Protein AF-A0AAP5Z0X1-F1 (afdb_monomer_lite)

Secondary structure (DSSP, 8-state):
--HHHHHHHHHHHHHHHHHTT---S--TT-------HHHHHHHHHHHHHHHHHHHHHHHHTT--HHHHHH-HHHHHHHHHHHHHHTT--EEEEEEEEEETTEESS---HHHHHHHTT---S----EEEEEETTSEEEESSHHHHHTHHHHHTTS-----EEEEGGG--SSEEEEE---HHHHHHHTTTTS-TTTT--------S-------PPPPTTSBPTT-SSSBGGGTTT---

Radius of gyration: 19.18 Å; chains: 1; bounding box: 44×50×54 Å

pLDDT: mean 80.54, std 17.72, range [28.34, 98.25]

Foldseek 3Di:
DAPVVQVVLVVVLVVVLVVVVFDLADDPPQAADADDPVVVVVVQVVLQVQLLVVLVVCVVVVNALVLVLVLQQQSQVSSCVVCVVVVWDKGKWKFWKAAQNRTQADDDPVNLVVLLVDLDQDDSIGIWIATSHQKTWGSRVQCVVVVVCSNVVVDSTGIDIDRLNPDDPRMHIRTNSNGPRSCVSSVSNPGPVNVDDDDPPDPDDPDDDPVDDQPQQDQPPVPPRDGCCVPVVDPD

Sequence (236 aa):
MNTEEYWRLWDESLLRTLGLNLNPSFGAEFEFKDVPLEKIRGTISLIEDIFTKIIKKRDQDGVSREITRLDCTRLSYELQGELKKNGIKSILVTGDYVFHGEPMYNVSEKYIFSQLGASSPGMGLHTWLVLDNYLLVDPSIIIFNEKEKFLAKEIDGKPYITDIEKINSDLFYIPFVLGEEYLIKINALHSISDVLLPDVDVKGDLHANALSEPSRNTLCPCDSGDKYKYCCGKLT

Structure (mmCIF, N/CA/C/O backbone):
data_AF-A0AAP5Z0X1-F1
#
_entry.id   AF-A0AAP5Z0X1-F1
#
loop_
_atom_site.group_PDB
_atom_site.id
_atom_site.type_symbol
_atom_site.label_atom_id
_atom_site.label_alt_id
_atom_site.label_comp_id
_atom_site.label_asym_id
_atom_site.label_entity_id
_atom_site.label_seq_id
_atom_site.pdbx_PDB_ins_code
_atom_site.Cartn_x
_atom_site.Cartn_y
_atom_site.Cartn_z
_atom_site.occupancy
_atom_site.B_iso_or_equiv
_atom_site.auth_seq_id
_atom_site.auth_comp_id
_atom_site.auth_asym_id
_atom_site.auth_atom_id
_atom_site.pdbx_PDB_model_num
ATOM 1 N N . MET A 1 1 ? -2.283 9.711 -16.279 1.00 63.06 1 MET A N 1
ATOM 2 C CA . MET A 1 1 ? -1.479 8.630 -16.878 1.00 63.06 1 MET A CA 1
ATOM 3 C C . MET A 1 1 ? -2.424 7.552 -17.412 1.00 63.06 1 MET A C 1
ATOM 5 O O . MET A 1 1 ? -3.489 7.420 -16.823 1.00 63.06 1 MET A O 1
ATOM 9 N N . ASN A 1 2 ? -2.128 6.850 -18.514 1.00 73.31 2 ASN A N 1
ATOM 10 C CA . ASN A 1 2 ? -3.002 5.769 -19.007 1.00 73.31 2 ASN A CA 1
ATOM 11 C C . ASN A 1 2 ? -2.592 4.404 -18.408 1.00 73.31 2 ASN A C 1
ATOM 13 O O . ASN A 1 2 ? -1.474 4.251 -17.923 1.00 73.31 2 ASN A O 1
ATOM 17 N N . THR A 1 3 ? -3.494 3.420 -18.424 1.00 81.44 3 THR A N 1
ATOM 18 C CA . THR A 1 3 ? -3.260 2.062 -17.892 1.00 81.44 3 THR A CA 1
ATOM 19 C C . THR A 1 3 ? -1.989 1.410 -18.447 1.00 81.44 3 THR A C 1
ATOM 21 O O . THR A 1 3 ? -1.242 0.772 -17.710 1.00 81.44 3 THR A O 1
ATOM 24 N N . GLU A 1 4 ? -1.705 1.612 -19.736 1.00 86.38 4 GLU A N 1
ATOM 25 C CA . GLU A 1 4 ? -0.519 1.067 -20.408 1.00 86.38 4 GLU A CA 1
ATOM 26 C C . GLU A 1 4 ? 0.785 1.564 -19.777 1.00 86.38 4 GLU A C 1
ATOM 28 O O . GLU A 1 4 ? 1.729 0.797 -19.600 1.00 86.38 4 GLU A O 1
ATOM 33 N N . GLU A 1 5 ? 0.844 2.840 -19.401 1.00 87.56 5 GLU A N 1
ATOM 34 C CA . GLU A 1 5 ? 2.034 3.415 -18.787 1.00 87.56 5 GLU A CA 1
ATOM 35 C C . GLU A 1 5 ? 2.274 2.862 -17.372 1.00 87.56 5 GLU A C 1
ATOM 37 O O . GLU A 1 5 ? 3.43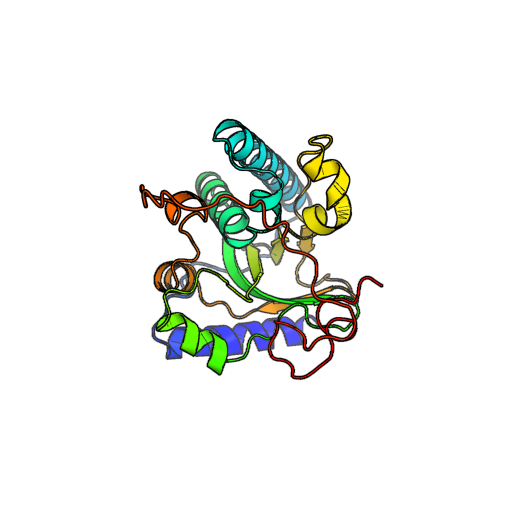0 2.687 -16.990 1.00 87.56 5 GLU A O 1
ATOM 42 N N . TYR A 1 6 ? 1.221 2.497 -16.626 1.00 88.06 6 TYR A N 1
ATOM 43 C CA . TYR A 1 6 ? 1.361 1.903 -15.288 1.00 88.06 6 TYR A CA 1
ATOM 44 C C . TYR A 1 6 ? 2.011 0.534 -15.397 1.00 88.06 6 TYR A C 1
ATOM 46 O O . TYR A 1 6 ? 2.997 0.256 -14.718 1.00 88.06 6 TYR A O 1
ATOM 54 N N . TRP A 1 7 ? 1.491 -0.294 -16.301 1.00 89.81 7 TRP A N 1
ATOM 55 C CA . TRP A 1 7 ? 2.022 -1.630 -16.532 1.00 89.81 7 TRP A CA 1
ATOM 56 C C . TRP A 1 7 ? 3.421 -1.601 -17.147 1.00 89.81 7 TRP A C 1
ATOM 58 O O . TRP A 1 7 ? 4.269 -2.396 -16.756 1.00 89.81 7 TRP A O 1
ATOM 68 N N . ARG A 1 8 ? 3.730 -0.618 -18.004 1.00 92.75 8 ARG A N 1
ATOM 69 C CA . ARG A 1 8 ? 5.109 -0.392 -18.465 1.00 92.75 8 ARG A CA 1
ATOM 70 C C . ARG A 1 8 ? 6.055 -0.101 -17.294 1.00 92.75 8 ARG A C 1
ATOM 72 O O . ARG A 1 8 ? 7.127 -0.695 -17.219 1.00 92.75 8 ARG A O 1
ATOM 79 N N . LEU A 1 9 ? 5.672 0.803 -16.386 1.00 91.56 9 LEU A N 1
ATOM 80 C CA . LEU A 1 9 ? 6.470 1.124 -15.195 1.00 91.56 9 LEU A CA 1
ATOM 81 C C . LEU A 1 9 ? 6.605 -0.084 -14.261 1.00 91.56 9 LEU A C 1
ATOM 83 O O . LEU A 1 9 ? 7.687 -0.319 -13.727 1.00 91.56 9 LEU A O 1
ATOM 87 N N . TRP A 1 10 ? 5.534 -0.863 -14.101 1.00 92.38 10 TRP A N 1
ATOM 88 C CA . TRP A 1 10 ? 5.533 -2.111 -13.342 1.00 92.38 10 TRP A CA 1
ATOM 89 C C . TRP A 1 10 ? 6.555 -3.111 -13.891 1.00 92.38 10 TRP A C 1
ATOM 91 O O . TRP A 1 10 ? 7.379 -3.618 -13.133 1.00 92.38 10 TRP A O 1
ATOM 101 N N . ASP A 1 11 ? 6.551 -3.361 -15.201 1.00 92.19 11 ASP A N 1
ATOM 102 C CA . ASP A 1 11 ? 7.466 -4.312 -15.840 1.00 9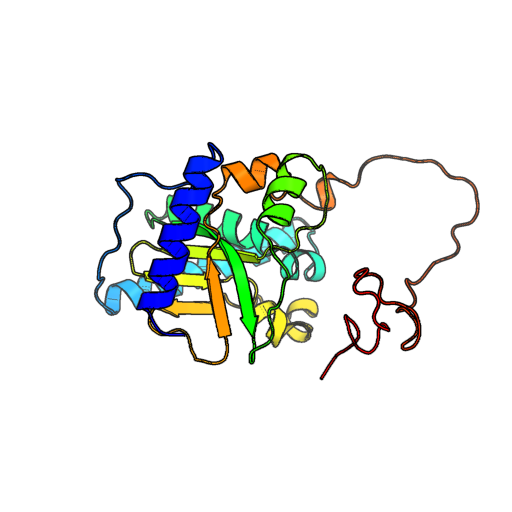2.19 11 ASP A CA 1
ATOM 103 C C . ASP A 1 11 ? 8.928 -3.856 -15.737 1.00 92.19 11 ASP A C 1
ATOM 105 O O . ASP A 1 11 ? 9.812 -4.642 -15.382 1.00 92.19 11 ASP A O 1
ATOM 109 N N . GLU A 1 12 ? 9.196 -2.570 -15.984 1.00 92.81 12 GLU A N 1
ATOM 110 C CA . GLU A 1 12 ? 10.530 -1.977 -15.816 1.00 92.81 12 GLU A CA 1
ATOM 111 C C . GLU A 1 12 ? 11.031 -2.102 -14.375 1.00 92.81 12 GLU A C 1
ATOM 113 O O . GLU A 1 12 ? 12.203 -2.402 -14.121 1.00 92.81 12 GLU A O 1
ATOM 118 N N . SER A 1 13 ? 10.136 -1.876 -13.420 1.00 91.56 13 SER A N 1
ATOM 119 C CA . SER A 1 13 ? 10.408 -2.025 -12.002 1.00 91.56 13 SER A CA 1
ATOM 120 C C . SER A 1 13 ? 10.681 -3.481 -11.617 1.00 91.56 13 SER A C 1
ATOM 122 O O . SER A 1 13 ? 11.664 -3.740 -10.925 1.00 91.56 13 SER A O 1
ATOM 124 N N . LEU A 1 14 ? 9.881 -4.435 -12.092 1.00 91.38 14 LEU A N 1
ATOM 125 C CA . LEU A 1 14 ? 10.065 -5.852 -11.797 1.00 91.38 14 LEU A CA 1
ATOM 126 C C . LEU A 1 14 ? 11.414 -6.357 -12.323 1.00 91.38 14 LEU A C 1
ATOM 128 O O . LEU A 1 14 ? 12.163 -7.004 -11.589 1.00 91.38 14 LEU A O 1
ATOM 132 N N . LEU A 1 15 ? 11.766 -6.015 -13.566 1.00 90.94 15 LEU A N 1
ATOM 133 C CA . LEU A 1 15 ? 13.067 -6.359 -14.148 1.00 90.94 15 LEU A CA 1
ATOM 134 C C . LEU A 1 15 ? 14.229 -5.807 -13.316 1.00 90.94 15 LEU A C 1
ATOM 136 O O . LEU A 1 15 ? 15.233 -6.494 -13.117 1.00 90.94 15 LEU A O 1
ATOM 140 N N . ARG A 1 16 ? 14.084 -4.588 -12.791 1.00 88.81 16 ARG A N 1
ATOM 141 C CA . ARG A 1 16 ? 15.068 -3.970 -11.898 1.00 88.81 16 ARG A CA 1
ATOM 142 C C . ARG A 1 16 ? 15.181 -4.717 -10.572 1.00 88.81 16 ARG A C 1
ATOM 144 O O . ARG A 1 16 ? 16.298 -5.030 -10.169 1.00 88.81 16 ARG A O 1
ATOM 151 N N . THR A 1 17 ? 14.064 -5.026 -9.913 1.00 90.00 17 THR A N 1
ATOM 152 C CA . THR A 1 17 ? 14.043 -5.791 -8.653 1.00 90.00 17 THR A CA 1
ATOM 153 C C . THR A 1 17 ? 14.762 -7.128 -8.820 1.00 90.00 17 THR A C 1
ATOM 155 O O . THR A 1 17 ? 15.643 -7.464 -8.025 1.00 90.00 17 THR A O 1
ATOM 158 N N . LEU A 1 18 ? 14.482 -7.841 -9.915 1.00 89.62 18 LEU A N 1
ATOM 159 C CA . LEU A 1 18 ? 15.170 -9.087 -10.254 1.00 89.62 18 LEU A CA 1
ATOM 160 C C . LEU A 1 18 ? 16.668 -8.866 -10.529 1.00 89.62 18 LEU A C 1
ATOM 162 O O . LEU A 1 18 ? 17.498 -9.633 -10.044 1.00 89.62 18 LEU A O 1
ATOM 166 N N . GLY A 1 19 ? 17.036 -7.797 -11.242 1.00 88.31 19 GLY A N 1
ATOM 167 C CA . GLY A 1 19 ? 18.433 -7.419 -11.492 1.00 88.31 19 GLY A CA 1
ATOM 168 C C . GLY A 1 19 ? 19.226 -7.065 -10.225 1.00 88.31 19 GLY A C 1
ATOM 169 O O . GLY A 1 19 ? 20.441 -7.257 -10.186 1.00 88.31 19 GLY A O 1
ATOM 170 N N . LEU A 1 20 ? 18.547 -6.607 -9.169 1.00 84.88 20 LEU A N 1
ATOM 171 C CA . LEU A 1 20 ? 19.119 -6.363 -7.839 1.00 84.88 20 LEU A CA 1
ATOM 172 C C . LEU A 1 20 ? 19.219 -7.635 -6.974 1.00 84.88 20 LEU A C 1
ATOM 174 O O . LEU A 1 20 ? 19.657 -7.553 -5.825 1.00 84.88 20 LEU A O 1
ATOM 178 N N . ASN A 1 21 ? 18.844 -8.805 -7.506 1.00 88.19 21 ASN A N 1
ATOM 179 C CA . ASN A 1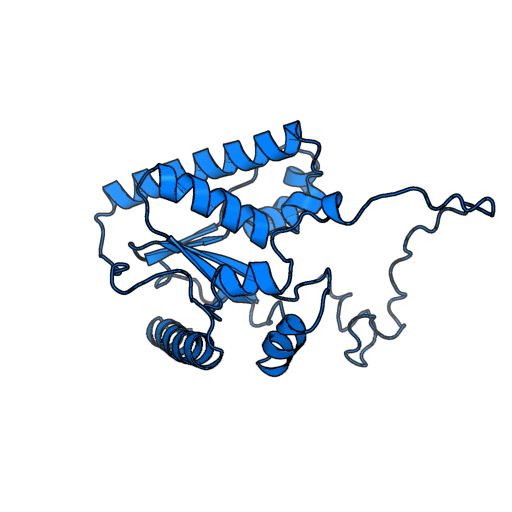 21 ? 18.710 -10.066 -6.766 1.00 88.19 21 ASN A CA 1
ATOM 180 C C . ASN A 1 21 ? 17.773 -9.945 -5.551 1.00 88.19 21 ASN A C 1
ATOM 182 O O . ASN A 1 21 ? 18.054 -10.499 -4.487 1.00 88.19 21 ASN A O 1
ATOM 186 N N . LEU A 1 22 ? 16.687 -9.185 -5.698 1.00 86.38 22 LEU A N 1
ATOM 187 C CA . LEU A 1 22 ? 15.630 -9.065 -4.699 1.00 86.38 22 LEU A CA 1
ATOM 188 C C . LEU A 1 22 ? 14.420 -9.902 -5.118 1.00 86.38 22 LEU A C 1
ATOM 190 O O . LEU A 1 22 ? 14.095 -10.005 -6.303 1.00 86.38 22 LEU A O 1
ATOM 194 N N . ASN A 1 23 ? 13.731 -10.477 -4.139 1.00 88.81 23 ASN A N 1
ATOM 195 C CA . ASN A 1 23 ? 12.444 -11.120 -4.341 1.00 88.81 23 ASN A CA 1
ATOM 196 C C . ASN A 1 23 ? 11.319 -10.062 -4.356 1.00 88.81 23 ASN A C 1
ATOM 198 O O . ASN A 1 23 ? 11.112 -9.401 -3.337 1.00 88.81 23 ASN A O 1
ATOM 202 N N . PRO A 1 24 ? 10.541 -9.933 -5.452 1.00 86.38 24 PRO A N 1
ATOM 203 C CA . PRO A 1 24 ? 9.420 -8.991 -5.540 1.00 86.38 24 PRO A CA 1
ATOM 204 C C . PRO A 1 24 ? 8.208 -9.394 -4.676 1.00 86.38 24 PRO A C 1
ATOM 206 O O . PRO A 1 24 ? 7.198 -8.695 -4.660 1.00 86.38 24 PRO A O 1
ATOM 209 N N . SER A 1 25 ? 8.300 -10.507 -3.940 1.00 79.88 25 SER A N 1
ATOM 210 C CA . SER A 1 25 ? 7.280 -11.044 -3.029 1.00 79.88 25 SER A CA 1
ATOM 211 C C . SER A 1 25 ? 6.014 -11.575 -3.698 1.00 79.88 25 SER A C 1
ATOM 213 O O . SER A 1 25 ? 4.960 -11.664 -3.068 1.00 79.88 25 SER A O 1
ATOM 215 N N . PHE A 1 26 ? 6.133 -12.008 -4.951 1.00 83.19 26 PHE A N 1
ATOM 216 C CA . PHE A 1 26 ? 5.159 -12.845 -5.647 1.00 83.19 26 PHE A CA 1
ATOM 217 C C . PHE A 1 26 ? 5.874 -13.710 -6.688 1.00 83.19 26 PHE A C 1
ATOM 219 O O . PHE A 1 26 ? 6.889 -13.297 -7.251 1.00 83.19 26 PHE A O 1
ATOM 226 N N . GLY A 1 27 ? 5.377 -14.927 -6.912 1.00 76.12 27 GLY A N 1
ATOM 227 C CA . GLY A 1 27 ? 5.896 -15.826 -7.937 1.00 76.12 27 GLY A CA 1
ATOM 228 C C . GLY A 1 27 ? 4.965 -15.945 -9.141 1.00 76.12 27 GLY A C 1
ATOM 229 O O . GLY A 1 27 ? 3.965 -15.236 -9.267 1.00 76.12 27 GLY A O 1
ATOM 230 N N . ALA A 1 28 ? 5.290 -16.883 -10.032 1.00 74.56 28 ALA A N 1
ATOM 231 C CA . ALA A 1 28 ? 4.514 -17.164 -11.243 1.00 74.56 28 ALA A CA 1
ATOM 232 C C . ALA A 1 28 ? 3.065 -17.615 -10.957 1.00 74.56 28 ALA A C 1
ATOM 234 O O . ALA A 1 28 ? 2.233 -17.638 -11.855 1.00 74.56 28 ALA A O 1
ATOM 235 N N . GLU A 1 29 ? 2.750 -17.986 -9.715 1.00 78.56 29 GLU A N 1
ATOM 236 C CA . GLU A 1 29 ? 1.404 -18.326 -9.252 1.00 78.56 29 GLU A CA 1
ATOM 237 C C . GLU A 1 29 ? 0.497 -17.114 -8.986 1.00 78.56 29 GLU A C 1
ATOM 239 O O . GLU A 1 29 ? -0.693 -17.292 -8.675 1.00 78.56 29 GLU A O 1
ATOM 244 N N . PHE A 1 30 ? 1.049 -15.899 -9.015 1.00 85.81 30 PHE A N 1
ATOM 245 C CA . PHE A 1 30 ? 0.279 -14.668 -8.944 1.00 85.81 30 PHE A CA 1
ATOM 246 C C . PHE A 1 30 ? -0.122 -14.248 -10.355 1.00 85.81 30 PHE A C 1
ATOM 248 O O . PHE A 1 30 ? 0.711 -13.892 -11.182 1.00 85.81 30 PHE A O 1
ATOM 255 N N . GLU A 1 31 ? -1.420 -14.287 -10.620 1.00 85.94 31 GLU A N 1
ATOM 256 C CA . GLU A 1 31 ? -1.998 -13.940 -11.911 1.00 85.94 31 GLU A CA 1
ATOM 257 C C . GLU A 1 31 ? -3.103 -12.930 -11.669 1.00 85.94 31 GLU A C 1
ATOM 259 O O . GLU A 1 31 ? -3.967 -13.171 -10.820 1.00 85.94 31 GLU A O 1
ATOM 264 N N . PHE A 1 32 ? -3.098 -11.850 -12.442 1.00 88.19 32 PHE A N 1
ATOM 265 C CA . PHE A 1 32 ? -4.209 -10.918 -12.448 1.00 88.19 32 PHE A CA 1
ATOM 266 C C . PHE A 1 32 ? -5.441 -11.535 -13.116 1.00 88.19 32 PHE A C 1
ATOM 268 O O . PHE A 1 32 ? -5.335 -12.242 -14.122 1.00 88.19 32 PHE A O 1
ATOM 275 N N . LYS A 1 33 ? -6.614 -11.318 -12.520 1.00 87.81 33 LYS A N 1
ATOM 276 C CA . LYS A 1 33 ? -7.877 -11.954 -12.899 1.00 87.81 33 LYS A CA 1
ATOM 277 C C . LYS A 1 33 ? -9.004 -10.949 -12.841 1.00 87.81 33 LYS A C 1
ATOM 279 O O . LYS A 1 33 ? -9.234 -10.313 -11.816 1.00 87.81 33 LYS A O 1
ATOM 284 N N . ASP A 1 34 ? -9.790 -10.910 -13.904 1.00 85.19 34 ASP A N 1
ATOM 285 C CA . ASP A 1 34 ? -11.064 -10.211 -13.875 1.00 85.19 34 ASP A CA 1
ATOM 286 C C . ASP A 1 34 ? -12.038 -10.943 -12.953 1.00 85.19 34 ASP A C 1
ATOM 288 O O . ASP A 1 34 ? -12.359 -12.124 -13.131 1.00 85.19 34 ASP A O 1
ATOM 292 N N . VAL A 1 35 ? -12.522 -10.227 -11.942 1.00 84.31 35 VAL A N 1
ATOM 293 C CA . VAL A 1 35 ? -13.444 -10.758 -10.941 1.00 84.31 35 VAL A CA 1
ATOM 294 C C . VAL A 1 35 ? -14.797 -10.047 -11.063 1.00 84.31 35 VAL A C 1
ATOM 296 O O . VAL A 1 35 ? -14.839 -8.827 -11.213 1.00 84.31 35 VAL A O 1
ATOM 299 N N . PRO A 1 36 ? -15.935 -10.764 -10.962 1.00 82.75 36 PRO A N 1
ATOM 300 C CA . PRO A 1 36 ? -17.252 -10.134 -10.968 1.00 82.75 36 PRO A CA 1
ATOM 301 C C . PRO A 1 36 ? -17.408 -9.064 -9.880 1.00 82.75 36 PRO A C 1
ATOM 303 O O . PRO A 1 36 ? -16.982 -9.256 -8.738 1.00 82.75 36 PRO A O 1
ATOM 306 N N . LEU A 1 37 ? -18.116 -7.978 -10.207 1.00 81.12 37 LEU A N 1
ATOM 307 C CA . LEU A 1 37 ? -18.310 -6.822 -9.322 1.00 81.12 37 LEU A CA 1
ATOM 308 C C . LEU A 1 37 ? -18.867 -7.191 -7.936 1.00 81.12 37 LEU A C 1
ATOM 310 O O . LEU A 1 37 ? -18.504 -6.580 -6.936 1.00 81.12 37 LEU A O 1
ATOM 314 N N . GLU A 1 38 ? -19.738 -8.197 -7.857 1.00 83.50 38 GLU A N 1
ATOM 315 C CA . GLU A 1 38 ? -20.308 -8.668 -6.588 1.00 83.50 38 GLU A CA 1
ATOM 316 C C . GLU A 1 38 ? -19.238 -9.222 -5.640 1.00 83.50 38 GLU A C 1
ATOM 318 O O . GLU A 1 38 ? -19.239 -8.903 -4.451 1.00 83.50 38 GLU A O 1
ATOM 323 N N . LYS A 1 39 ? -18.280 -9.993 -6.171 1.00 83.19 39 LYS A N 1
ATOM 324 C CA . LYS A 1 39 ? -17.143 -10.501 -5.395 1.00 83.19 39 LYS A CA 1
ATOM 325 C C . LYS A 1 39 ? -16.194 -9.370 -5.008 1.00 83.19 39 LYS A C 1
ATOM 327 O O . LYS A 1 39 ? -15.749 -9.334 -3.868 1.00 83.19 39 LYS A O 1
ATOM 332 N N . ILE A 1 40 ? -15.954 -8.417 -5.915 1.00 89.38 40 ILE A N 1
ATOM 333 C CA . ILE A 1 40 ? -15.154 -7.214 -5.634 1.00 89.38 40 ILE A CA 1
ATOM 334 C C . ILE A 1 40 ? -15.740 -6.433 -4.450 1.00 89.38 40 ILE A C 1
ATOM 336 O O . ILE A 1 40 ? -15.000 -6.066 -3.543 1.00 89.38 40 ILE A O 1
ATOM 340 N N . ARG A 1 41 ? -17.064 -6.230 -4.402 1.00 91.81 41 ARG A N 1
ATOM 341 C CA . ARG A 1 41 ? -17.726 -5.543 -3.277 1.00 91.81 41 ARG A CA 1
ATOM 342 C C . ARG A 1 41 ? -17.508 -6.263 -1.947 1.00 91.81 41 ARG A C 1
ATOM 344 O O . ARG A 1 41 ? -17.183 -5.609 -0.963 1.00 91.81 41 ARG A O 1
ATOM 351 N N . GLY A 1 42 ? -17.646 -7.590 -1.930 1.00 93.25 42 GLY A N 1
ATOM 352 C CA . GLY A 1 42 ? -17.359 -8.394 -0.739 1.00 93.25 42 GLY A CA 1
ATOM 353 C C . GLY A 1 42 ? -15.905 -8.257 -0.275 1.00 93.25 42 GLY A C 1
ATOM 354 O O . GLY A 1 42 ? -15.654 -8.086 0.916 1.00 93.25 42 GLY A O 1
ATOM 355 N N . THR A 1 43 ? -14.956 -8.259 -1.215 1.00 94.56 43 THR A N 1
ATOM 356 C CA . THR A 1 43 ? -13.532 -8.027 -0.935 1.00 94.56 43 THR A CA 1
ATOM 357 C C . THR A 1 43 ? -13.280 -6.636 -0.351 1.00 94.56 43 THR A C 1
ATOM 359 O O . THR A 1 43 ? -12.564 -6.527 0.639 1.00 94.56 43 THR A O 1
ATOM 362 N N . ILE A 1 44 ? -13.892 -5.584 -0.909 1.00 95.69 44 ILE A N 1
ATOM 363 C CA . ILE A 1 44 ? -13.763 -4.203 -0.411 1.00 95.69 44 ILE A CA 1
ATOM 364 C C . ILE A 1 44 ? -14.230 -4.101 1.045 1.00 95.69 44 ILE A C 1
ATOM 366 O O . ILE A 1 44 ? -13.471 -3.629 1.888 1.00 95.69 44 ILE A O 1
ATOM 370 N N . SER A 1 45 ? -15.428 -4.601 1.366 1.00 95.81 45 SER A N 1
ATOM 371 C CA . SER A 1 45 ? -15.941 -4.556 2.743 1.00 95.81 45 SER A CA 1
ATOM 372 C C . SER A 1 45 ? -15.051 -5.328 3.721 1.00 95.81 45 SER A C 1
ATOM 374 O O . SER A 1 45 ? -14.797 -4.863 4.828 1.00 95.81 45 SER A O 1
ATOM 376 N N . LEU A 1 46 ? -14.512 -6.479 3.303 1.00 96.44 46 LEU A N 1
ATOM 377 C CA . LEU A 1 46 ? -13.572 -7.238 4.125 1.00 96.44 46 LEU A CA 1
ATOM 378 C C . LEU A 1 46 ? -12.265 -6.467 4.376 1.00 96.44 46 LEU A C 1
ATOM 380 O O . LEU A 1 46 ? -11.756 -6.486 5.496 1.00 96.44 46 LEU A O 1
ATOM 384 N N . ILE A 1 47 ? -11.724 -5.784 3.361 1.00 97.75 47 ILE A N 1
ATOM 385 C CA . ILE A 1 47 ? -10.531 -4.937 3.502 1.00 97.75 47 ILE A CA 1
ATOM 386 C C . ILE A 1 47 ? -10.783 -3.825 4.533 1.00 97.75 47 ILE A C 1
ATOM 388 O O . ILE A 1 47 ? -9.952 -3.620 5.416 1.00 97.75 47 ILE A O 1
ATOM 392 N N . GLU A 1 48 ? -11.923 -3.134 4.457 1.00 96.94 48 GLU A N 1
ATOM 393 C CA . GLU A 1 48 ? -12.292 -2.057 5.390 1.00 96.94 48 GLU A CA 1
ATOM 394 C C . GLU A 1 48 ? -12.439 -2.562 6.839 1.00 96.94 48 GLU A C 1
ATOM 396 O O . GLU A 1 48 ? -11.942 -1.931 7.783 1.00 96.94 48 GLU A O 1
ATOM 401 N N . ASP A 1 49 ? -13.053 -3.735 7.022 1.00 97.69 49 ASP A N 1
ATOM 402 C CA . ASP A 1 49 ? -13.190 -4.392 8.325 1.00 97.69 49 ASP A CA 1
ATOM 403 C C . ASP A 1 49 ? -11.831 -4.789 8.918 1.00 97.69 49 ASP A C 1
ATOM 405 O O . ASP A 1 49 ? -11.575 -4.579 10.110 1.00 97.69 49 ASP A O 1
ATOM 409 N N . ILE A 1 50 ? -10.953 -5.382 8.103 1.00 98.25 50 ILE A N 1
ATOM 410 C CA . ILE A 1 50 ? -9.593 -5.751 8.512 1.00 98.25 50 ILE A CA 1
ATOM 411 C C . ILE A 1 50 ? -8.808 -4.498 8.896 1.00 98.25 50 ILE A C 1
ATOM 413 O O . ILE A 1 50 ? -8.197 -4.466 9.965 1.00 98.25 50 ILE A O 1
ATOM 417 N N . PHE A 1 51 ? -8.857 -3.459 8.065 1.00 97.62 51 PHE A N 1
ATOM 418 C CA . PHE A 1 51 ? -8.172 -2.200 8.324 1.00 97.62 51 PHE A CA 1
ATOM 419 C C . PHE A 1 51 ? -8.609 -1.597 9.666 1.00 97.62 51 PHE A C 1
ATOM 421 O O . PHE A 1 51 ? -7.774 -1.291 10.515 1.00 97.62 51 PHE A O 1
ATOM 428 N N . THR A 1 52 ? -9.915 -1.533 9.930 1.00 96.94 52 THR A N 1
ATOM 429 C CA . THR A 1 52 ? -10.443 -1.024 11.205 1.00 96.94 52 THR A CA 1
ATOM 430 C C . THR A 1 52 ? -9.954 -1.852 12.401 1.00 96.94 52 THR A C 1
ATOM 432 O O . THR A 1 52 ? -9.618 -1.300 13.453 1.00 96.94 52 THR A O 1
ATOM 435 N N . LYS A 1 53 ? -9.875 -3.184 12.266 1.00 97.62 53 LYS A N 1
ATOM 436 C CA . LYS A 1 53 ? -9.316 -4.061 13.312 1.00 97.62 53 LYS A CA 1
ATOM 437 C C . LYS A 1 53 ? -7.835 -3.779 13.562 1.00 97.62 53 LYS A C 1
ATOM 439 O O . LYS A 1 53 ? -7.435 -3.746 14.724 1.00 97.62 53 LYS A O 1
ATOM 444 N N . ILE A 1 54 ? -7.048 -3.547 12.511 1.00 97.12 54 ILE A N 1
ATOM 445 C CA . ILE A 1 54 ? -5.629 -3.176 12.618 1.00 97.12 54 ILE A CA 1
ATOM 446 C C . ILE A 1 54 ? -5.485 -1.869 13.400 1.00 97.12 54 ILE A C 1
ATOM 448 O O . ILE A 1 54 ? -4.756 -1.822 14.388 1.00 97.12 54 ILE A O 1
ATOM 452 N N . ILE A 1 55 ? -6.239 -0.835 13.027 1.00 96.56 55 ILE A N 1
ATOM 453 C CA . ILE A 1 55 ? -6.201 0.469 13.696 1.00 96.56 55 ILE A CA 1
ATOM 454 C C . ILE A 1 55 ? -6.558 0.352 15.185 1.00 96.56 55 ILE A C 1
ATOM 456 O O . ILE A 1 55 ? -5.823 0.846 16.042 1.00 96.56 55 ILE A O 1
ATOM 460 N N . LYS A 1 56 ? -7.633 -0.372 15.518 1.00 96.50 56 LYS A N 1
ATOM 461 C CA . LYS A 1 56 ? -8.033 -0.617 16.914 1.00 96.50 56 LYS A CA 1
ATOM 462 C C . LYS A 1 56 ? -6.986 -1.398 17.696 1.00 96.50 56 LYS A C 1
ATOM 464 O O . LYS A 1 56 ? -6.760 -1.103 18.866 1.00 96.50 56 LYS A O 1
ATOM 469 N N . LYS A 1 57 ? -6.350 -2.384 17.064 1.00 96.06 57 LYS A N 1
ATOM 470 C CA . LYS A 1 57 ? -5.274 -3.154 17.684 1.00 96.06 57 LYS A CA 1
ATOM 471 C C . LYS A 1 57 ? -4.067 -2.267 17.993 1.00 96.06 57 LYS A C 1
ATOM 473 O O . LYS A 1 57 ? -3.578 -2.301 19.114 1.00 96.06 57 LYS A O 1
ATOM 478 N N . ARG A 1 58 ? -3.632 -1.431 17.049 1.00 94.69 58 ARG A N 1
ATOM 479 C CA . ARG A 1 58 ? -2.523 -0.484 17.263 1.00 94.69 58 ARG A CA 1
ATOM 480 C C . ARG A 1 58 ? -2.816 0.495 18.400 1.00 94.69 58 ARG A C 1
ATOM 482 O O . ARG A 1 58 ? -1.948 0.736 19.233 1.00 94.69 58 ARG A O 1
ATOM 489 N N . ASP A 1 59 ? -4.052 0.987 18.481 1.00 94.69 59 ASP A N 1
ATOM 490 C CA . ASP A 1 59 ? -4.522 1.814 19.597 1.00 94.69 59 ASP A CA 1
ATOM 491 C C . ASP A 1 59 ? -4.430 1.089 20.951 1.00 94.69 59 ASP A C 1
ATOM 493 O O . ASP A 1 59 ? -4.012 1.689 21.941 1.00 94.69 59 ASP A O 1
ATOM 497 N N . GLN A 1 60 ? -4.825 -0.188 21.002 1.00 96.38 60 GLN A N 1
ATOM 498 C CA . GLN A 1 60 ? -4.736 -1.029 22.205 1.00 96.38 60 GLN A CA 1
ATOM 499 C C . GLN A 1 60 ? -3.285 -1.321 22.599 1.00 96.38 60 GLN A C 1
ATOM 501 O O . GLN A 1 60 ? -2.969 -1.343 23.786 1.00 96.38 60 GLN A O 1
ATOM 506 N N . ASP A 1 61 ? -2.413 -1.495 21.607 1.00 94.25 61 ASP A N 1
ATOM 507 C CA . ASP A 1 61 ? -0.979 -1.723 21.784 1.00 94.25 61 ASP A CA 1
ATOM 508 C C . ASP A 1 61 ? -0.221 -0.417 22.135 1.00 94.25 61 ASP A C 1
ATOM 510 O O . ASP A 1 61 ? 0.991 -0.433 22.339 1.00 94.25 61 ASP A O 1
ATOM 514 N N . GLY A 1 62 ? -0.920 0.723 22.238 1.00 93.62 62 GLY A N 1
ATOM 515 C CA . GLY A 1 62 ? -0.359 2.008 22.669 1.00 93.62 62 GLY A CA 1
ATOM 516 C C . GLY A 1 62 ? 0.344 2.809 21.568 1.00 93.62 62 GLY A C 1
ATOM 517 O O . GLY A 1 62 ? 0.981 3.822 21.859 1.00 93.62 62 GLY A O 1
ATOM 518 N N . VAL A 1 63 ? 0.222 2.399 20.304 1.00 91.19 63 VAL A N 1
ATOM 519 C CA . VAL A 1 63 ? 0.788 3.132 19.166 1.00 91.19 63 VAL A CA 1
ATOM 520 C C . VAL A 1 63 ? -0.036 4.395 18.922 1.00 91.19 63 VAL A C 1
ATOM 522 O O . VAL A 1 63 ? -1.261 4.348 18.813 1.00 91.19 63 VAL A O 1
ATOM 525 N N . SER A 1 64 ? 0.621 5.551 18.818 1.00 93.00 64 SER A N 1
ATOM 526 C CA . SER A 1 64 ? -0.096 6.805 18.585 1.00 93.00 64 SER A CA 1
ATOM 527 C C . SER A 1 64 ? -0.713 6.852 17.180 1.00 93.00 64 SER A C 1
ATOM 529 O O . SER A 1 64 ? -0.198 6.268 16.218 1.00 93.00 64 SER A O 1
ATOM 531 N N . ARG A 1 65 ? -1.815 7.598 17.039 1.00 92.31 65 ARG A N 1
ATOM 532 C CA . ARG A 1 65 ? -2.441 7.854 15.732 1.00 92.31 65 ARG A CA 1
ATOM 533 C C . ARG A 1 65 ? -1.503 8.617 14.796 1.00 92.31 65 ARG A C 1
ATOM 535 O O . ARG A 1 65 ? -1.489 8.337 13.606 1.00 92.31 65 ARG A O 1
ATOM 542 N N . GLU A 1 66 ? -0.656 9.497 15.323 1.00 90.19 66 GLU A N 1
ATOM 543 C CA . GLU A 1 66 ? 0.329 10.204 14.499 1.00 90.19 66 GLU A CA 1
ATOM 544 C C . GLU A 1 66 ? 1.371 9.248 13.904 1.00 90.19 66 GLU A C 1
ATOM 546 O O . GLU A 1 66 ? 1.616 9.295 12.702 1.00 90.19 66 GLU A O 1
ATOM 551 N N . ILE A 1 67 ? 1.906 8.317 14.704 1.00 88.69 67 ILE A N 1
ATOM 552 C CA . ILE A 1 67 ? 2.812 7.274 14.199 1.00 88.69 67 ILE 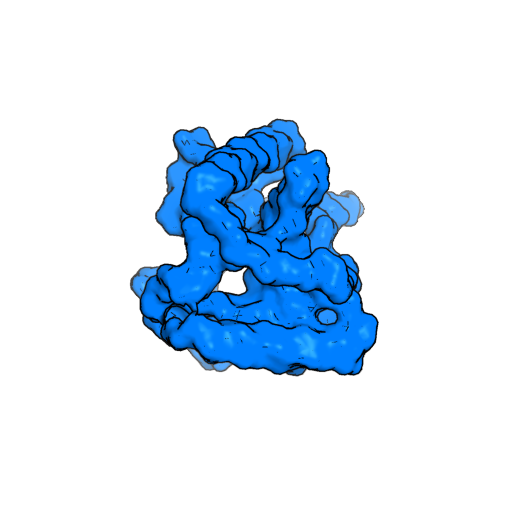A CA 1
ATOM 553 C C . ILE A 1 67 ? 2.081 6.401 13.178 1.00 88.69 67 ILE A C 1
ATOM 555 O O . ILE A 1 67 ? 2.583 6.181 12.085 1.00 88.69 67 ILE A O 1
ATOM 559 N N . THR A 1 68 ? 0.870 5.945 13.504 1.00 90.38 68 THR A N 1
ATOM 560 C CA . THR A 1 68 ? 0.085 5.066 12.623 1.00 90.38 68 THR A CA 1
ATOM 561 C C . THR A 1 68 ? -0.193 5.705 11.262 1.00 90.38 68 THR A C 1
ATOM 563 O O . THR A 1 68 ? -0.048 5.042 10.242 1.00 90.38 68 THR A O 1
ATOM 566 N N . ARG A 1 69 ? -0.544 6.996 11.222 1.00 87.75 69 ARG A N 1
ATOM 567 C CA . ARG A 1 69 ? -0.807 7.732 9.976 1.00 87.75 69 ARG A CA 1
ATOM 568 C C . ARG A 1 69 ? 0.420 7.814 9.066 1.00 87.75 69 ARG A C 1
ATOM 570 O O . ARG A 1 69 ? 0.270 7.807 7.849 1.00 87.75 69 ARG A O 1
ATOM 577 N N . LEU A 1 70 ? 1.609 7.932 9.652 1.00 85.88 70 LEU A N 1
ATOM 578 C CA . LEU A 1 70 ? 2.871 8.074 8.923 1.00 85.88 70 LEU A CA 1
ATOM 579 C C . LEU A 1 70 ? 3.498 6.725 8.536 1.00 85.88 70 LEU A C 1
ATOM 581 O O . LEU A 1 70 ? 4.478 6.697 7.799 1.00 85.88 70 LEU A O 1
ATOM 585 N N . ASP A 1 71 ? 2.930 5.613 9.000 1.00 87.81 71 ASP A N 1
ATOM 586 C CA . ASP A 1 71 ? 3.489 4.268 8.866 1.00 87.81 71 ASP A CA 1
ATOM 587 C C . ASP A 1 71 ? 2.756 3.447 7.784 1.00 87.81 71 ASP A C 1
ATOM 589 O O . ASP A 1 71 ? 2.184 2.380 8.033 1.00 87.81 71 ASP A O 1
ATOM 593 N N . CYS A 1 72 ? 2.745 3.969 6.549 1.00 90.12 72 CYS A N 1
ATOM 594 C CA . CYS A 1 72 ? 2.072 3.336 5.402 1.00 90.12 72 CYS A CA 1
ATOM 595 C C . CYS A 1 72 ? 2.600 1.923 5.109 1.00 90.12 72 CYS A C 1
ATOM 597 O O . CYS A 1 72 ? 1.849 1.040 4.688 1.00 90.12 72 CYS A O 1
ATOM 599 N N . THR A 1 73 ? 3.883 1.691 5.386 1.00 90.69 73 THR A N 1
ATOM 600 C CA . THR A 1 73 ? 4.547 0.408 5.153 1.00 90.69 73 THR A CA 1
ATOM 601 C C . THR A 1 73 ? 4.053 -0.649 6.118 1.00 90.69 73 THR A C 1
ATOM 603 O O . THR A 1 73 ? 3.631 -1.719 5.676 1.00 90.69 73 THR A O 1
ATOM 606 N N . ARG A 1 74 ? 4.020 -0.357 7.421 1.00 90.31 74 ARG A N 1
ATOM 607 C CA . ARG A 1 74 ? 3.509 -1.322 8.389 1.00 90.31 74 ARG A CA 1
ATOM 608 C C . ARG A 1 74 ? 2.019 -1.566 8.221 1.00 90.31 74 ARG A C 1
ATOM 610 O O . ARG A 1 74 ? 1.607 -2.718 8.298 1.00 90.31 74 ARG A O 1
ATOM 617 N N . LEU A 1 75 ? 1.228 -0.523 7.962 1.00 93.62 75 LEU A N 1
ATOM 618 C CA . LEU A 1 75 ? -0.203 -0.682 7.702 1.00 93.62 75 LEU A CA 1
ATOM 619 C C . LEU A 1 75 ? -0.455 -1.601 6.502 1.00 93.62 75 LEU A C 1
ATOM 621 O O . LEU A 1 75 ? -1.280 -2.509 6.589 1.00 93.62 75 LEU A O 1
ATOM 625 N N . SER A 1 76 ? 0.281 -1.403 5.405 1.00 94.81 76 SER A N 1
ATOM 626 C CA . SER A 1 76 ? 0.164 -2.247 4.213 1.00 94.81 76 SER A CA 1
ATOM 627 C C . SER A 1 76 ? 0.601 -3.683 4.496 1.00 94.81 76 SER A C 1
ATOM 629 O O . SER A 1 76 ? -0.089 -4.619 4.102 1.00 94.81 76 SER A O 1
ATOM 631 N N . TYR A 1 77 ? 1.695 -3.872 5.235 1.00 93.81 77 TYR A N 1
ATOM 632 C CA . TYR A 1 77 ? 2.191 -5.193 5.623 1.00 93.81 77 TYR A CA 1
ATOM 633 C C . TYR A 1 77 ? 1.213 -5.954 6.538 1.00 93.81 77 TYR A C 1
ATOM 635 O O . TYR A 1 77 ? 0.894 -7.117 6.288 1.00 93.81 77 TYR A O 1
ATOM 643 N N . GLU A 1 78 ? 0.681 -5.298 7.574 1.00 94.88 78 GLU A N 1
ATOM 644 C CA . GLU A 1 78 ? -0.317 -5.880 8.484 1.00 94.88 78 GLU A CA 1
ATOM 645 C C . GLU A 1 78 ? -1.599 -6.253 7.724 1.00 94.88 78 GLU A C 1
ATOM 647 O O . GLU A 1 78 ? -2.129 -7.355 7.893 1.00 94.88 78 GLU A O 1
ATOM 652 N N . LEU A 1 79 ? -2.053 -5.378 6.820 1.00 96.94 79 LEU A N 1
ATOM 653 C CA . LEU A 1 79 ? -3.212 -5.627 5.968 1.00 96.94 79 LEU A CA 1
ATOM 654 C C . LEU A 1 79 ? -2.975 -6.804 5.012 1.00 96.94 79 LEU A C 1
ATOM 656 O O . LEU A 1 79 ? -3.834 -7.678 4.904 1.00 96.94 79 LEU A O 1
ATOM 660 N N . GLN A 1 80 ? -1.804 -6.884 4.373 1.00 95.56 80 GLN A N 1
ATOM 661 C CA . GLN A 1 80 ? -1.432 -8.007 3.508 1.00 95.56 80 GLN A CA 1
ATOM 662 C C . GLN A 1 80 ? -1.475 -9.339 4.267 1.00 95.56 80 GLN A C 1
ATOM 664 O O . GLN A 1 80 ? -2.032 -10.323 3.773 1.00 95.56 80 GLN A O 1
ATOM 669 N N . GLY A 1 81 ? -0.922 -9.367 5.483 1.00 94.81 81 GLY A N 1
ATOM 670 C CA . GLY A 1 81 ? -0.908 -10.553 6.334 1.00 94.81 81 GLY A CA 1
ATOM 671 C C . GLY A 1 81 ? -2.315 -11.062 6.657 1.00 94.81 81 GLY A C 1
ATOM 672 O O . GLY A 1 81 ? -2.574 -12.264 6.577 1.00 94.81 81 GLY A O 1
ATOM 673 N N . GLU A 1 82 ? -3.244 -10.161 6.971 1.00 97.38 82 GLU A N 1
ATOM 674 C CA . GLU A 1 82 ? -4.646 -10.510 7.222 1.00 97.38 82 GLU A CA 1
ATOM 675 C C . GLU A 1 82 ? -5.394 -10.922 5.943 1.00 97.38 82 GLU A C 1
ATOM 677 O O . GLU A 1 82 ? -6.151 -11.895 5.964 1.00 97.38 82 GLU A O 1
ATOM 682 N N . LEU A 1 83 ? -5.150 -10.269 4.803 1.00 95.56 83 LEU A N 1
ATOM 683 C CA . LEU A 1 83 ? -5.730 -10.671 3.514 1.00 95.56 83 LEU A CA 1
ATOM 684 C C . LEU A 1 83 ? -5.310 -12.090 3.122 1.00 95.56 83 LEU A C 1
ATOM 686 O O . LEU A 1 83 ? -6.158 -12.909 2.758 1.00 95.56 83 LEU A O 1
ATOM 690 N N . LYS A 1 84 ? -4.029 -12.424 3.310 1.00 93.62 84 LYS A N 1
ATOM 691 C CA . LYS A 1 84 ? -3.496 -13.767 3.060 1.00 93.62 84 LYS A CA 1
ATOM 692 C C . LYS A 1 84 ? -4.188 -14.833 3.914 1.00 93.62 84 LYS A C 1
ATOM 694 O O . LYS A 1 84 ? -4.509 -15.903 3.400 1.00 93.62 84 LYS A O 1
ATOM 699 N N . LYS A 1 85 ? -4.477 -14.548 5.192 1.00 95.25 85 LYS A N 1
ATOM 700 C CA . LYS A 1 85 ? -5.245 -15.455 6.076 1.00 95.25 85 LYS A CA 1
ATOM 701 C C . LYS A 1 85 ? -6.676 -15.687 5.585 1.00 95.25 85 LYS A C 1
ATOM 703 O O . LYS A 1 85 ? -7.237 -16.747 5.840 1.00 95.25 85 LYS A O 1
ATOM 708 N N . ASN A 1 86 ? -7.242 -14.723 4.862 1.00 93.94 86 ASN A N 1
ATOM 709 C CA . ASN A 1 86 ? -8.563 -14.810 4.241 1.00 93.94 86 ASN A CA 1
ATOM 710 C C . ASN A 1 86 ? -8.516 -15.346 2.796 1.00 93.94 86 ASN A C 1
ATOM 712 O O . ASN A 1 86 ? -9.523 -15.312 2.093 1.00 93.94 86 ASN A O 1
ATOM 716 N N . GLY A 1 87 ? -7.363 -15.854 2.340 1.00 92.00 87 GLY A N 1
ATOM 717 C CA . GLY A 1 87 ? -7.202 -16.434 1.005 1.00 92.00 87 GLY A CA 1
ATOM 718 C C . GLY A 1 87 ? -7.167 -15.413 -0.135 1.00 92.00 87 GLY A C 1
ATOM 719 O O . GLY A 1 87 ? -7.273 -15.807 -1.294 1.00 92.00 87 GLY A O 1
ATOM 720 N N . ILE A 1 88 ? -7.015 -14.124 0.175 1.00 92.31 88 ILE A N 1
ATOM 721 C CA . ILE A 1 88 ? -6.882 -13.057 -0.819 1.00 92.31 88 ILE A CA 1
ATOM 722 C C . ILE A 1 88 ? -5.400 -12.869 -1.121 1.00 92.31 88 ILE A C 1
ATOM 724 O O . ILE A 1 88 ? -4.597 -12.624 -0.217 1.00 92.31 88 ILE A O 1
ATOM 728 N N . LYS A 1 89 ? -5.035 -12.992 -2.398 1.00 92.69 89 LYS A N 1
ATOM 729 C CA . LYS A 1 89 ? -3.668 -12.752 -2.852 1.00 92.69 89 LYS A CA 1
ATOM 730 C C . LYS A 1 89 ? -3.454 -11.259 -3.067 1.00 92.69 89 LYS A C 1
ATOM 732 O O . LYS A 1 89 ? -4.259 -10.589 -3.710 1.00 92.69 89 LYS A O 1
ATOM 737 N N . SER A 1 90 ? -2.339 -10.753 -2.561 1.00 93.62 90 SER A N 1
ATOM 738 C CA . SER A 1 90 ? -1.920 -9.372 -2.770 1.00 93.62 90 SER A CA 1
ATOM 739 C C . SER A 1 90 ? -0.404 -9.236 -2.768 1.00 93.62 90 SER A C 1
ATOM 741 O O . SER A 1 90 ? 0.312 -9.987 -2.100 1.00 93.62 90 SER A O 1
ATOM 743 N N . ILE A 1 91 ? 0.066 -8.248 -3.517 1.00 93.00 91 ILE A N 1
ATOM 744 C CA . ILE A 1 91 ? 1.461 -7.841 -3.625 1.00 93.00 91 ILE A CA 1
ATOM 745 C C . ILE A 1 91 ? 1.648 -6.598 -2.765 1.00 93.00 91 ILE A C 1
ATOM 747 O O . ILE A 1 91 ? 0.865 -5.654 -2.870 1.00 93.00 91 ILE A O 1
ATOM 751 N N . LEU A 1 92 ? 2.692 -6.598 -1.938 1.00 92.62 92 LEU A N 1
ATOM 752 C CA . LEU A 1 92 ? 3.159 -5.413 -1.229 1.00 92.62 92 LEU A CA 1
ATOM 753 C C . LEU A 1 92 ? 4.053 -4.610 -2.171 1.00 92.62 92 LEU A C 1
ATOM 755 O O . LEU A 1 92 ? 5.154 -5.041 -2.514 1.00 92.62 92 LEU A O 1
ATOM 759 N N . VAL A 1 93 ? 3.554 -3.466 -2.619 1.00 92.50 93 VAL A N 1
ATOM 760 C CA . VAL A 1 93 ? 4.221 -2.631 -3.613 1.00 92.50 93 VAL A CA 1
ATOM 761 C C . VAL A 1 93 ? 4.805 -1.420 -2.915 1.00 92.50 93 VAL A C 1
ATOM 763 O O . VAL A 1 93 ? 4.089 -0.663 -2.264 1.00 92.50 93 VAL A O 1
ATOM 766 N N . THR A 1 94 ? 6.110 -1.236 -3.072 1.00 91.12 94 THR A N 1
ATOM 767 C CA . THR A 1 94 ? 6.785 0.023 -2.766 1.00 91.12 94 THR A CA 1
ATOM 768 C C . THR A 1 94 ? 6.773 0.914 -3.995 1.00 91.12 94 THR A C 1
ATOM 770 O O . THR A 1 94 ? 6.811 0.422 -5.127 1.00 91.12 94 THR A O 1
ATOM 773 N N . GLY A 1 95 ? 6.755 2.224 -3.794 1.00 89.88 95 GLY A N 1
ATOM 774 C CA . GLY A 1 95 ? 6.716 3.151 -4.909 1.00 89.88 95 GLY A CA 1
ATOM 775 C C . GLY A 1 95 ? 6.681 4.615 -4.512 1.00 89.88 95 GLY A C 1
ATOM 776 O O . GLY A 1 95 ? 6.896 4.977 -3.355 1.00 89.88 95 GLY A O 1
ATOM 777 N N . ASP A 1 96 ? 6.385 5.441 -5.502 1.00 88.62 96 ASP A N 1
ATOM 778 C CA . ASP A 1 96 ? 6.066 6.855 -5.344 1.00 88.62 96 ASP A CA 1
ATOM 779 C C . ASP A 1 96 ? 4.613 7.099 -5.767 1.00 88.62 96 ASP A C 1
ATOM 781 O O . ASP A 1 96 ? 3.985 6.247 -6.406 1.00 88.62 96 ASP A O 1
ATOM 785 N N . TYR A 1 97 ? 4.080 8.270 -5.451 1.00 86.44 97 TYR A N 1
ATOM 786 C CA . TYR A 1 97 ? 2.843 8.742 -6.046 1.00 86.44 97 TYR A CA 1
ATOM 787 C C . TYR A 1 97 ? 2.907 10.240 -6.345 1.00 86.44 97 TYR A C 1
ATOM 789 O O . TYR A 1 97 ? 3.590 11.015 -5.683 1.00 86.44 97 TYR A O 1
ATOM 797 N N . VAL A 1 98 ? 2.186 10.642 -7.382 1.00 84.94 98 VAL A N 1
ATOM 798 C CA . VAL A 1 98 ? 2.019 12.022 -7.820 1.00 84.94 98 VAL A CA 1
ATOM 799 C C . VAL A 1 98 ? 0.636 12.476 -7.390 1.00 84.94 98 VAL A C 1
ATOM 801 O O . VAL A 1 98 ? -0.347 11.794 -7.676 1.00 84.94 98 VAL A O 1
ATOM 804 N N . PHE A 1 99 ? 0.547 13.626 -6.733 1.00 84.44 99 PHE A N 1
ATOM 805 C CA . PHE A 1 99 ? -0.715 14.230 -6.325 1.00 84.44 99 PHE A CA 1
ATOM 806 C C . PHE A 1 99 ? -0.812 15.654 -6.881 1.00 84.44 99 PHE A C 1
ATOM 808 O O . PHE A 1 99 ? 0.083 16.470 -6.691 1.00 84.44 99 PHE A O 1
ATOM 815 N N . HIS A 1 100 ? -1.871 15.940 -7.637 1.00 83.62 100 HIS A N 1
ATOM 816 C CA . HIS A 1 100 ? -2.069 17.181 -8.395 1.00 83.62 100 HIS A CA 1
ATOM 817 C C . HIS A 1 100 ? -0.862 17.598 -9.258 1.00 83.62 100 HIS A C 1
ATOM 819 O O . HIS A 1 100 ? -0.557 18.779 -9.402 1.00 83.62 100 HIS A O 1
ATOM 825 N N . GLY A 1 101 ? -0.195 16.614 -9.869 1.00 79.94 101 GLY A N 1
ATOM 826 C CA . GLY A 1 101 ? 0.966 16.830 -10.739 1.00 79.94 101 GLY A CA 1
ATOM 827 C C . GLY A 1 101 ? 2.301 16.963 -10.005 1.00 79.94 101 GLY A C 1
ATOM 828 O O . GLY A 1 101 ? 3.336 17.000 -10.665 1.00 79.94 101 GLY A O 1
ATOM 829 N N . GLU A 1 102 ? 2.297 16.970 -8.672 1.00 81.25 102 GLU A N 1
ATOM 830 C CA . GLU A 1 102 ? 3.506 17.057 -7.855 1.00 81.25 102 GLU A CA 1
ATOM 831 C C . GLU A 1 102 ? 3.898 15.665 -7.329 1.00 81.25 102 GLU A C 1
ATOM 833 O O . GLU A 1 102 ? 3.059 14.976 -6.741 1.00 81.25 102 GLU A O 1
ATOM 838 N N . PRO A 1 103 ? 5.144 15.207 -7.545 1.00 79.88 103 PRO A N 1
ATOM 839 C CA . PRO A 1 103 ? 5.629 13.971 -6.945 1.00 79.88 103 PRO A CA 1
ATOM 840 C C . PRO A 1 103 ? 5.743 14.142 -5.427 1.00 79.88 103 PRO A C 1
ATOM 842 O O . PRO A 1 103 ? 6.260 15.149 -4.938 1.00 79.88 103 PRO A O 1
ATOM 845 N N . MET A 1 104 ? 5.250 13.160 -4.679 1.00 82.00 104 MET A N 1
ATOM 846 C CA . MET A 1 104 ? 5.205 13.236 -3.218 1.00 82.00 104 MET A CA 1
ATOM 847 C C . MET A 1 104 ? 6.508 12.789 -2.571 1.00 82.00 104 MET A C 1
ATOM 849 O O . MET A 1 104 ? 6.846 13.249 -1.477 1.00 82.00 104 MET A O 1
ATOM 853 N N . TYR A 1 105 ? 7.269 11.953 -3.269 1.00 75.19 105 TYR A N 1
ATOM 854 C CA . TYR A 1 105 ? 8.626 11.604 -2.906 1.00 75.19 105 TYR A CA 1
ATOM 855 C C . TYR A 1 105 ? 9.581 11.870 -4.077 1.00 75.19 105 TYR A C 1
ATOM 857 O O . TYR A 1 105 ? 9.197 12.314 -5.155 1.00 75.19 105 TYR A O 1
ATOM 865 N N . ASN A 1 106 ? 10.880 11.702 -3.835 1.00 66.62 106 ASN A N 1
ATOM 866 C CA . ASN A 1 106 ? 11.899 11.826 -4.875 1.00 66.62 106 ASN A CA 1
ATOM 867 C C . ASN A 1 106 ? 12.752 10.560 -4.881 1.00 66.62 106 ASN A C 1
ATOM 869 O O . ASN A 1 106 ? 13.894 10.533 -4.409 1.00 66.62 106 ASN A O 1
ATOM 873 N N . VAL A 1 107 ? 12.145 9.477 -5.358 1.00 76.19 107 VAL A N 1
ATOM 874 C CA . VAL A 1 107 ? 12.759 8.153 -5.350 1.00 76.19 107 VAL A CA 1
ATOM 875 C C . VAL A 1 107 ? 13.481 7.914 -6.665 1.00 76.19 107 VAL A C 1
ATOM 877 O O . VAL A 1 107 ? 12.897 7.546 -7.680 1.00 76.19 107 VAL A O 1
ATOM 880 N N . SER A 1 108 ? 14.798 8.077 -6.634 1.00 79.00 108 SER A N 1
ATOM 881 C CA . SER A 1 108 ? 15.661 7.649 -7.735 1.00 79.00 108 SER A CA 1
ATOM 882 C C . SER A 1 108 ? 16.167 6.220 -7.531 1.00 79.00 108 SER A C 1
ATOM 884 O O . SER A 1 108 ? 16.227 5.706 -6.415 1.00 79.00 108 SER A O 1
ATOM 886 N N . GLU A 1 109 ? 16.652 5.597 -8.602 1.00 78.69 109 GLU A N 1
ATOM 887 C CA . GLU A 1 109 ? 17.375 4.321 -8.514 1.00 78.69 109 GLU A CA 1
ATOM 888 C C . GLU A 1 109 ? 18.568 4.392 -7.556 1.00 78.69 109 GLU A C 1
ATOM 890 O O . GLU A 1 109 ? 18.796 3.495 -6.748 1.00 78.69 109 GLU A O 1
ATOM 895 N N . LYS A 1 110 ? 19.295 5.512 -7.605 1.00 82.31 110 LYS A N 1
ATOM 896 C CA . LYS A 1 110 ? 20.409 5.790 -6.701 1.00 82.31 110 LYS A CA 1
ATOM 897 C C . LYS A 1 110 ? 19.951 5.831 -5.242 1.00 82.31 110 LYS A C 1
ATOM 899 O O . LYS A 1 110 ? 20.699 5.391 -4.373 1.00 82.31 110 LYS A O 1
ATOM 904 N N . TYR A 1 111 ? 18.753 6.354 -4.979 1.00 83.56 111 TYR A N 1
ATOM 905 C CA . TYR A 1 111 ? 18.159 6.355 -3.645 1.00 83.56 111 TYR A CA 1
ATOM 906 C C . TYR A 1 111 ? 17.806 4.933 -3.192 1.00 83.56 111 TYR A C 1
ATOM 908 O O . TYR A 1 111 ? 18.243 4.525 -2.123 1.00 83.56 111 TYR A O 1
ATOM 916 N N . ILE A 1 112 ? 17.104 4.150 -4.019 1.00 84.56 112 ILE A N 1
ATOM 917 C CA . ILE A 1 112 ? 16.762 2.748 -3.707 1.00 84.56 112 ILE A CA 1
ATOM 918 C C . ILE A 1 112 ? 18.028 1.944 -3.373 1.00 84.56 112 ILE A C 1
ATOM 920 O O . ILE A 1 112 ? 18.093 1.250 -2.360 1.00 84.56 112 ILE A O 1
ATOM 924 N N . PHE A 1 113 ? 19.075 2.088 -4.188 1.00 84.75 113 PHE A N 1
ATOM 925 C CA . PHE A 1 113 ? 20.339 1.395 -3.960 1.00 84.75 113 PHE A CA 1
ATOM 926 C C . PHE A 1 113 ? 21.060 1.873 -2.693 1.00 84.75 113 PHE A C 1
ATOM 928 O O . PHE A 1 113 ? 21.645 1.062 -1.978 1.00 84.75 113 PHE A O 1
ATOM 935 N N . SER A 1 114 ? 21.020 3.174 -2.381 1.00 84.19 114 SER A N 1
ATOM 936 C CA . SER A 1 114 ? 21.677 3.696 -1.178 1.00 84.19 114 SER A CA 1
ATOM 937 C C . SER A 1 114 ? 21.015 3.211 0.112 1.00 84.19 114 SER A C 1
ATOM 939 O O . SER A 1 114 ? 21.720 3.012 1.101 1.00 84.19 114 SER A O 1
ATOM 941 N N . GLN A 1 115 ? 19.700 2.959 0.102 1.00 83.75 115 GLN A N 1
ATOM 942 C CA . GLN A 1 115 ? 18.994 2.423 1.269 1.00 83.75 115 GLN A CA 1
ATOM 943 C C . GLN A 1 115 ? 19.407 0.983 1.593 1.00 83.75 115 GLN A C 1
ATOM 945 O O . GLN A 1 115 ? 19.517 0.643 2.764 1.00 83.75 115 GLN A O 1
ATOM 950 N N . LEU A 1 116 ? 19.733 0.152 0.595 1.00 82.38 116 LEU A N 1
ATOM 951 C CA . LEU A 1 116 ? 20.197 -1.228 0.825 1.00 82.38 116 LEU A CA 1
ATOM 952 C C . LEU A 1 116 ? 21.495 -1.319 1.650 1.00 82.38 116 LEU A C 1
ATOM 954 O O . LEU A 1 116 ? 21.799 -2.382 2.188 1.00 82.38 116 LEU A O 1
ATOM 958 N N . GLY A 1 117 ? 22.268 -0.231 1.735 1.00 69.75 117 GLY A N 1
ATOM 959 C CA . GLY A 1 117 ? 23.492 -0.140 2.536 1.00 69.75 117 GLY A CA 1
ATOM 960 C C . GLY A 1 117 ? 23.369 0.718 3.798 1.00 69.75 117 GLY A C 1
ATOM 961 O O . GLY A 1 117 ? 24.354 0.851 4.523 1.00 69.75 117 GLY A O 1
ATOM 962 N N . ALA A 1 118 ? 22.205 1.320 4.059 1.00 62.12 118 ALA A N 1
ATOM 963 C CA . ALA A 1 118 ? 22.001 2.252 5.161 1.00 62.12 118 ALA A CA 1
ATOM 964 C C . ALA A 1 118 ? 20.943 1.731 6.139 1.00 62.12 118 ALA A C 1
ATOM 966 O O . ALA A 1 118 ? 19.825 1.408 5.754 1.00 62.12 118 ALA A O 1
ATOM 967 N N . SER A 1 119 ? 21.257 1.738 7.434 1.00 57.38 119 SER A N 1
ATOM 968 C CA . SER A 1 119 ? 20.254 1.600 8.496 1.00 57.38 119 SER A CA 1
ATOM 969 C C . SER A 1 119 ? 19.614 2.968 8.751 1.00 57.38 119 SER A C 1
ATOM 971 O O . SER A 1 119 ? 19.891 3.611 9.761 1.00 57.38 119 SER A O 1
ATOM 973 N N . SER A 1 120 ? 18.843 3.471 7.785 1.00 53.19 120 SER A N 1
ATOM 974 C CA . SER A 1 120 ? 18.173 4.770 7.906 1.00 53.19 120 SER A CA 1
ATOM 975 C C . SER A 1 120 ? 16.733 4.587 8.397 1.00 53.19 120 SER A C 1
ATOM 977 O O . SER A 1 120 ? 15.991 3.816 7.796 1.00 53.19 120 SER A O 1
ATOM 979 N N . PRO A 1 121 ? 16.294 5.316 9.440 1.00 48.62 121 PRO A N 1
ATOM 980 C CA . PRO A 1 121 ? 14.930 5.228 9.966 1.00 48.62 121 PRO A CA 1
ATOM 981 C C . PRO A 1 121 ? 13.886 5.981 9.118 1.00 48.62 121 PRO A C 1
ATOM 983 O O . PRO A 1 121 ? 12.724 6.056 9.507 1.00 48.62 121 PRO A O 1
ATOM 986 N N . GLY A 1 122 ? 14.280 6.571 7.985 1.00 54.00 122 GLY A N 1
ATOM 987 C CA . GLY A 1 122 ? 13.399 7.361 7.128 1.00 54.00 122 GLY A CA 1
ATOM 988 C C . GLY A 1 122 ? 13.364 6.835 5.701 1.00 54.00 122 GLY A C 1
ATOM 989 O O . GLY A 1 122 ? 14.352 6.948 4.974 1.00 54.00 122 GLY A O 1
ATOM 990 N N . MET A 1 123 ? 12.207 6.318 5.289 1.00 62.81 123 MET A N 1
ATOM 991 C CA . MET A 1 123 ? 11.929 6.003 3.894 1.00 62.81 123 MET A CA 1
ATOM 992 C C . MET A 1 123 ? 11.250 7.186 3.214 1.00 62.81 123 MET A C 1
ATOM 994 O O . MET A 1 123 ? 10.157 7.592 3.594 1.00 62.81 123 MET A O 1
ATOM 998 N N . GLY A 1 124 ? 11.860 7.689 2.149 1.00 69.62 124 GLY A N 1
ATOM 999 C CA . GLY A 1 124 ? 11.188 8.518 1.156 1.00 69.62 124 GLY A CA 1
ATOM 1000 C C . GLY A 1 124 ? 10.421 7.655 0.159 1.00 69.62 124 GLY A C 1
ATOM 1001 O O . GLY A 1 124 ? 10.501 7.929 -1.022 1.00 69.62 124 GLY A O 1
ATOM 1002 N N . LEU A 1 125 ? 9.787 6.569 0.605 1.00 77.56 125 LEU A N 1
ATOM 1003 C CA . LEU A 1 125 ? 9.065 5.608 -0.226 1.00 77.56 125 LEU A CA 1
ATOM 1004 C C . LEU A 1 125 ? 7.683 5.382 0.371 1.00 77.56 125 LEU A C 1
ATOM 1006 O O . LEU A 1 125 ? 7.532 5.289 1.591 1.00 77.56 125 LEU A O 1
ATOM 1010 N N . HIS A 1 126 ? 6.701 5.240 -0.508 1.00 89.69 126 HIS A N 1
ATOM 1011 C CA . HIS A 1 126 ? 5.347 4.865 -0.149 1.00 89.69 126 HIS A CA 1
ATOM 1012 C C . HIS A 1 126 ? 5.130 3.368 -0.324 1.00 89.69 126 HIS A C 1
ATOM 1014 O O . HIS A 1 126 ? 5.791 2.738 -1.151 1.00 89.69 126 HIS A O 1
ATOM 1020 N N . THR A 1 127 ? 4.171 2.811 0.410 1.00 91.75 127 THR A N 1
ATOM 1021 C CA . THR A 1 127 ? 3.808 1.398 0.295 1.00 91.75 127 THR A CA 1
ATOM 1022 C C . THR A 1 127 ? 2.294 1.245 0.231 1.00 91.75 127 THR A C 1
ATOM 1024 O O . THR A 1 127 ? 1.572 1.853 1.022 1.00 91.75 127 THR A O 1
ATOM 1027 N N . TRP A 1 128 ? 1.828 0.409 -0.693 1.00 94.44 128 TRP A N 1
ATOM 1028 C CA . TRP A 1 128 ? 0.426 0.036 -0.873 1.00 94.44 128 TRP A CA 1
ATOM 1029 C C . TRP A 1 128 ? 0.310 -1.439 -1.273 1.00 94.44 128 TRP A C 1
ATOM 1031 O O . TRP A 1 128 ? 1.313 -2.142 -1.426 1.00 94.44 128 TRP A O 1
ATOM 1041 N N . LEU A 1 129 ? -0.920 -1.923 -1.445 1.00 95.75 129 LEU A N 1
ATOM 1042 C CA . LEU A 1 129 ? -1.192 -3.270 -1.936 1.00 95.75 129 LEU A CA 1
ATOM 1043 C C . LEU A 1 129 ? -1.811 -3.245 -3.326 1.00 95.75 129 LEU A C 1
ATOM 1045 O O . LEU A 1 129 ? -2.642 -2.391 -3.631 1.00 95.75 129 LEU A O 1
ATOM 1049 N N . VAL A 1 130 ? -1.456 -4.241 -4.131 1.00 94.69 130 VAL A N 1
ATOM 1050 C CA . VAL A 1 130 ? -2.154 -4.565 -5.377 1.00 94.69 130 VAL A CA 1
ATOM 1051 C C . VAL A 1 130 ? -2.647 -6.006 -5.291 1.00 94.69 130 VAL A C 1
ATOM 1053 O O . VAL A 1 130 ? -1.866 -6.922 -5.036 1.00 94.69 130 VAL A O 1
ATOM 1056 N N . LEU A 1 131 ? -3.952 -6.212 -5.438 1.00 94.69 131 LEU A N 1
ATOM 1057 C CA . LEU A 1 131 ? -4.586 -7.529 -5.369 1.00 94.69 131 LEU A CA 1
ATOM 1058 C C . LEU A 1 131 ? -4.604 -8.207 -6.742 1.00 94.69 131 LEU A C 1
ATOM 1060 O O . LEU A 1 131 ? -4.495 -7.560 -7.782 1.00 94.69 131 LEU A O 1
ATOM 1064 N N . ASP A 1 132 ? -4.805 -9.524 -6.739 1.00 91.06 132 ASP A N 1
ATOM 1065 C CA . ASP A 1 132 ? -4.924 -10.332 -7.959 1.00 91.06 132 ASP A CA 1
ATOM 1066 C C . ASP A 1 132 ? -6.144 -9.970 -8.822 1.00 91.06 132 ASP A C 1
ATOM 1068 O O . ASP A 1 132 ? -6.236 -10.391 -9.966 1.00 91.06 132 ASP A O 1
ATOM 1072 N N . ASN A 1 133 ? -7.061 -9.150 -8.314 1.00 91.38 133 ASN A N 1
ATOM 1073 C CA . ASN A 1 133 ? -8.236 -8.652 -9.021 1.00 91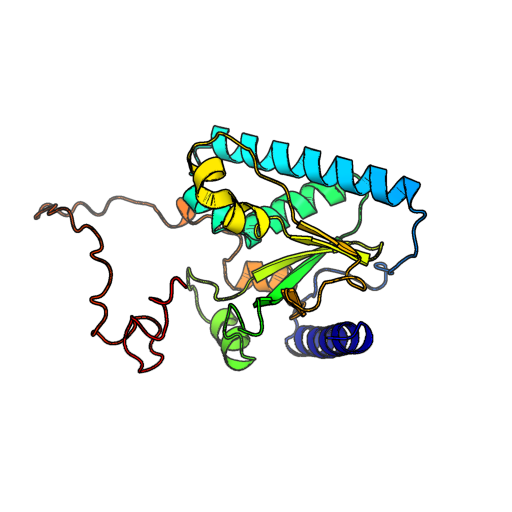.38 133 ASN A CA 1
ATOM 1074 C C . ASN A 1 133 ? -8.130 -7.179 -9.448 1.00 91.38 133 ASN A C 1
ATOM 1076 O O . ASN A 1 133 ? -9.160 -6.515 -9.571 1.00 91.38 133 ASN A O 1
ATOM 1080 N N . TYR A 1 134 ? -6.908 -6.667 -9.621 1.00 91.69 134 TYR A N 1
ATOM 1081 C CA . TYR A 1 134 ? -6.613 -5.290 -10.045 1.00 91.69 134 TYR A CA 1
ATOM 1082 C C . TYR A 1 134 ? -6.961 -4.191 -9.031 1.00 91.69 134 TYR A C 1
ATOM 1084 O O . TYR A 1 134 ? -6.800 -3.006 -9.325 1.00 91.69 134 TYR A O 1
ATOM 1092 N N . LEU A 1 135 ? -7.400 -4.541 -7.817 1.00 94.06 135 LEU A N 1
ATOM 1093 C CA . LEU A 1 135 ? -7.612 -3.536 -6.781 1.00 94.06 135 LEU A CA 1
ATOM 1094 C C . LEU A 1 135 ? -6.277 -3.034 -6.229 1.00 94.06 135 LEU A C 1
ATOM 1096 O O . LEU A 1 135 ? -5.491 -3.806 -5.677 1.00 94.06 135 LEU A O 1
ATOM 1100 N N . LEU A 1 136 ? -6.077 -1.723 -6.308 1.00 94.56 136 LEU A N 1
ATOM 1101 C CA . LEU A 1 136 ? -5.123 -0.988 -5.496 1.00 94.56 136 LEU A CA 1
ATOM 1102 C C . LEU A 1 136 ? -5.761 -0.679 -4.139 1.00 94.56 136 LEU A C 1
ATOM 1104 O O . LEU A 1 136 ? -6.893 -0.195 -4.073 1.00 94.56 136 LEU A O 1
ATOM 1108 N N . VAL A 1 137 ? -5.023 -0.941 -3.063 1.00 96.62 137 VAL A N 1
ATOM 1109 C CA . VAL A 1 137 ? -5.430 -0.661 -1.684 1.00 96.62 137 VAL A CA 1
ATOM 1110 C C . VAL A 1 137 ? -4.317 0.110 -0.986 1.00 96.62 137 VAL A C 1
ATOM 1112 O O . VAL A 1 137 ? -3.252 -0.437 -0.706 1.00 96.62 137 VAL A O 1
ATOM 1115 N N . ASP A 1 138 ? -4.581 1.370 -0.668 1.00 95.00 138 ASP A N 1
ATOM 1116 C CA . ASP A 1 138 ? -3.664 2.244 0.054 1.00 95.00 138 ASP A CA 1
ATOM 1117 C C . ASP A 1 138 ? -4.242 2.585 1.432 1.00 95.00 138 ASP A C 1
ATOM 1119 O O . ASP A 1 138 ? -5.232 3.318 1.532 1.00 95.00 138 ASP A O 1
ATOM 1123 N N . PRO A 1 139 ? -3.654 2.067 2.521 1.00 93.12 139 PRO A N 1
ATOM 1124 C CA . PRO A 1 139 ? -4.208 2.238 3.856 1.00 93.12 139 PRO A CA 1
ATOM 1125 C C . PRO A 1 139 ? -3.997 3.636 4.442 1.00 93.12 139 PRO A C 1
ATOM 1127 O O . PRO A 1 139 ? -4.535 3.920 5.506 1.00 93.12 139 PRO A O 1
ATOM 1130 N N . SER A 1 140 ? -3.217 4.507 3.801 1.00 86.88 140 SER A N 1
ATOM 1131 C CA . SER A 1 140 ? -2.726 5.733 4.433 1.00 86.88 140 SER A CA 1
ATOM 1132 C C . SER A 1 140 ? -3.269 7.021 3.815 1.00 86.88 140 SER A C 1
ATOM 1134 O O . SER A 1 140 ? -3.524 7.967 4.559 1.00 86.88 140 SER A O 1
ATOM 1136 N N . ILE A 1 141 ? -3.549 7.073 2.505 1.00 80.69 141 ILE A N 1
ATOM 1137 C CA . ILE A 1 141 ? -3.949 8.323 1.820 1.00 80.69 141 ILE A CA 1
ATOM 1138 C C . ILE A 1 141 ? -5.170 9.013 2.440 1.00 80.69 141 ILE A C 1
ATOM 1140 O O . ILE A 1 141 ? -5.153 10.222 2.667 1.00 80.69 141 ILE A O 1
ATOM 1144 N N . ILE A 1 142 ? -6.243 8.282 2.747 1.00 75.75 142 ILE A N 1
ATOM 1145 C CA . ILE A 1 142 ? -7.436 8.925 3.324 1.00 75.75 142 ILE A CA 1
ATOM 1146 C C . ILE A 1 142 ? -7.174 9.376 4.760 1.00 75.75 142 ILE A C 1
ATOM 1148 O O . ILE A 1 142 ? -7.692 10.412 5.170 1.00 75.75 142 ILE A O 1
ATOM 1152 N N . ILE A 1 143 ? -6.320 8.665 5.504 1.00 78.69 143 ILE A N 1
ATOM 1153 C CA . ILE A 1 143 ? -5.891 9.111 6.833 1.00 78.69 143 ILE A CA 1
ATOM 1154 C C . ILE A 1 143 ? -5.162 10.458 6.734 1.00 78.69 143 ILE A C 1
ATOM 1156 O O . ILE A 1 143 ? -5.361 11.323 7.585 1.00 78.69 143 ILE A O 1
ATOM 1160 N N . PHE A 1 144 ? -4.352 10.674 5.692 1.00 74.19 144 PHE A N 1
ATOM 1161 C CA . PHE A 1 144 ? -3.731 11.979 5.441 1.00 74.19 144 PHE A CA 1
ATOM 1162 C C . PHE A 1 144 ? -4.774 13.076 5.180 1.00 74.19 144 PHE A C 1
ATOM 1164 O O . PHE A 1 144 ? -4.653 14.165 5.739 1.00 74.19 144 PHE A O 1
ATOM 1171 N N . ASN A 1 145 ? -5.824 12.784 4.409 1.00 77.00 145 ASN A N 1
ATOM 1172 C CA . ASN A 1 145 ? -6.876 13.756 4.089 1.00 77.00 145 ASN A CA 1
ATOM 1173 C C . ASN A 1 145 ? -7.816 14.059 5.271 1.00 77.00 145 ASN A C 1
ATOM 1175 O O . ASN A 1 145 ? -8.270 15.190 5.427 1.00 77.00 145 ASN A O 1
ATOM 1179 N N . GLU A 1 146 ? -8.105 13.073 6.124 1.00 87.69 146 GLU A N 1
ATOM 1180 C CA . GLU A 1 146 ? -8.972 13.211 7.306 1.00 87.69 146 GLU A CA 1
ATOM 1181 C C . GLU A 1 146 ? -8.176 13.287 8.621 1.00 87.69 146 GLU A C 1
ATOM 1183 O O . GLU A 1 146 ? -8.677 12.920 9.690 1.00 87.69 146 GLU A O 1
ATOM 1188 N N . LYS A 1 147 ? -6.934 13.785 8.541 1.00 89.00 147 LYS A N 1
ATOM 1189 C CA . LYS A 1 147 ? -5.940 13.796 9.622 1.00 89.00 147 LYS A CA 1
ATOM 1190 C C . LYS A 1 147 ? -6.523 14.197 10.973 1.00 89.00 147 LYS A C 1
ATOM 1192 O O . LYS A 1 147 ? -6.391 13.446 11.932 1.00 89.00 147 LYS A O 1
ATOM 1197 N N . GLU A 1 148 ? -7.166 15.359 11.060 1.00 93.38 148 GLU A N 1
ATOM 1198 C CA . GLU A 1 148 ? -7.598 15.912 12.351 1.00 93.38 148 GLU A CA 1
ATOM 1199 C C . GLU A 1 148 ? -8.621 15.010 13.059 1.00 93.38 148 GLU A C 1
ATOM 1201 O O . GLU A 1 148 ? -8.487 14.739 14.251 1.00 93.38 148 GLU A O 1
ATOM 1206 N N . LYS A 1 149 ? -9.578 14.438 12.315 1.00 94.75 149 LYS A N 1
ATOM 1207 C CA . LYS A 1 149 ? -10.562 13.492 12.869 1.00 94.75 149 LYS A CA 1
ATOM 1208 C C . LYS A 1 149 ? -9.909 12.184 13.307 1.00 94.75 149 LYS A C 1
ATOM 1210 O O . LYS A 1 149 ? -10.260 11.627 14.346 1.00 94.75 149 LYS A O 1
ATOM 1215 N N . PHE A 1 150 ? -8.956 11.685 12.518 1.00 94.19 150 PHE A N 1
ATOM 1216 C CA . PHE A 1 150 ? -8.223 10.464 12.844 1.00 94.19 150 PHE A CA 1
ATOM 1217 C C . PHE A 1 150 ? -7.349 10.639 14.094 1.00 94.19 150 PHE A C 1
ATOM 1219 O O . PHE A 1 150 ? -7.336 9.769 14.965 1.00 94.19 150 PHE A O 1
ATOM 1226 N N . LEU A 1 151 ? -6.660 11.778 14.223 1.00 93.25 151 LEU A N 1
ATOM 1227 C CA . LEU A 1 151 ? -5.849 12.111 15.398 1.00 93.25 151 LEU A CA 1
ATOM 1228 C C . LEU A 1 151 ? -6.704 12.298 16.655 1.00 93.25 151 LEU A C 1
ATOM 1230 O O . LEU A 1 151 ? -6.313 11.838 17.728 1.00 93.25 151 LEU A O 1
ATOM 1234 N N . ALA A 1 152 ? -7.890 12.894 16.515 1.00 95.31 152 ALA A N 1
ATOM 1235 C CA . ALA A 1 152 ? -8.872 13.032 17.589 1.00 95.31 152 ALA A CA 1
ATOM 1236 C C . ALA A 1 152 ? -9.593 11.716 17.952 1.00 95.31 152 ALA A C 1
ATOM 1238 O O . ALA A 1 152 ? -10.395 11.701 18.885 1.00 95.31 152 ALA A O 1
ATOM 1239 N N . LYS A 1 153 ? -9.305 10.608 17.250 1.00 94.38 153 LYS A N 1
ATOM 1240 C CA . LYS A 1 153 ? -9.976 9.302 17.398 1.00 94.38 153 LYS A CA 1
ATOM 1241 C C . LYS A 1 153 ? -11.491 9.351 17.158 1.00 94.38 153 LYS A C 1
ATOM 1243 O O . LYS A 1 153 ? -12.231 8.518 17.675 1.00 94.38 153 LYS A O 1
ATOM 1248 N N . GLU A 1 154 ? -11.956 10.306 16.358 1.00 95.44 154 GLU A N 1
ATOM 1249 C CA . GLU A 1 154 ? -13.360 10.396 15.939 1.00 95.44 154 GLU A CA 1
ATOM 1250 C C . GLU A 1 154 ? -13.694 9.364 14.855 1.00 95.44 154 GLU A C 1
ATOM 1252 O O . GLU A 1 154 ? -14.842 8.941 14.720 1.00 95.44 154 GLU A O 1
ATOM 1257 N N . ILE A 1 155 ? -12.682 8.955 14.084 1.00 94.25 155 ILE A N 1
ATOM 1258 C CA . ILE A 1 155 ? -12.773 7.940 13.035 1.00 94.25 155 ILE A CA 1
ATOM 1259 C C . ILE A 1 155 ? -11.581 6.981 13.110 1.00 94.25 155 ILE A C 1
ATOM 1261 O O . ILE A 1 155 ? -10.479 7.355 13.517 1.00 94.25 155 ILE A O 1
ATOM 1265 N N . ASP A 1 156 ? -11.775 5.756 12.626 1.00 93.81 156 ASP A N 1
ATOM 1266 C CA . ASP A 1 156 ? -10.675 4.816 12.373 1.00 93.81 156 ASP A CA 1
ATOM 1267 C C . ASP A 1 156 ? -10.012 5.038 11.004 1.00 93.81 156 ASP A C 1
ATOM 1269 O O . ASP A 1 156 ? -8.967 4.461 10.724 1.00 93.81 156 ASP A O 1
ATOM 1273 N N . GLY A 1 157 ? -10.575 5.927 10.180 1.00 91.00 157 GLY A N 1
ATOM 1274 C CA . GLY A 1 157 ? -10.180 6.118 8.788 1.00 91.00 157 GLY A CA 1
ATOM 1275 C C . GLY A 1 157 ? -10.718 5.005 7.888 1.00 91.00 157 GLY A C 1
ATOM 1276 O O . GLY A 1 157 ? -11.495 4.151 8.313 1.00 91.00 157 GLY A O 1
ATOM 1277 N N . LYS A 1 158 ? -10.303 5.025 6.625 1.00 93.06 158 LYS A N 1
ATOM 1278 C CA . LYS A 1 158 ? -10.569 3.961 5.654 1.00 93.06 158 LYS A CA 1
ATOM 1279 C C . LYS A 1 158 ? -9.423 3.893 4.648 1.00 93.06 158 LYS A C 1
ATOM 1281 O O . LYS A 1 158 ? -8.847 4.936 4.347 1.00 93.06 158 LYS A O 1
ATOM 1286 N N . PRO A 1 159 ? -9.088 2.721 4.104 1.00 94.62 159 PRO A N 1
ATOM 1287 C CA . PRO A 1 159 ? -8.144 2.652 3.002 1.00 94.62 159 PRO A CA 1
ATOM 1288 C C . PRO A 1 159 ? -8.740 3.315 1.751 1.00 94.62 159 PRO A C 1
ATOM 1290 O O . PRO A 1 159 ? -9.951 3.279 1.519 1.00 94.62 159 PRO A O 1
ATOM 1293 N N . TYR A 1 160 ? -7.888 3.908 0.920 1.00 93.44 160 TYR A N 1
ATOM 1294 C CA . TYR A 1 160 ? -8.242 4.217 -0.458 1.00 93.44 160 TYR A CA 1
ATOM 1295 C C . TYR A 1 160 ? -8.226 2.912 -1.255 1.00 93.44 160 TYR A C 1
ATOM 1297 O O . TYR A 1 160 ? -7.200 2.238 -1.316 1.00 93.44 160 TYR A O 1
ATOM 1305 N N . ILE A 1 161 ? -9.369 2.536 -1.828 1.00 94.12 161 ILE A N 1
ATOM 1306 C CA . ILE A 1 161 ? -9.503 1.322 -2.635 1.00 94.12 161 ILE A CA 1
ATOM 1307 C C . ILE A 1 161 ? -10.047 1.709 -4.002 1.00 94.12 161 ILE A C 1
ATOM 1309 O O . ILE A 1 161 ? -11.112 2.322 -4.100 1.00 94.12 161 ILE A O 1
ATOM 1313 N N . THR A 1 162 ? -9.336 1.330 -5.056 1.00 91.44 162 THR A N 1
ATOM 1314 C CA . THR A 1 162 ? -9.763 1.566 -6.435 1.00 91.44 162 THR A CA 1
ATOM 1315 C C . THR A 1 162 ? -9.274 0.456 -7.344 1.00 91.44 162 THR A C 1
ATOM 1317 O O . THR A 1 162 ? -8.293 -0.217 -7.054 1.00 91.44 162 THR A O 1
ATOM 1320 N N . ASP A 1 163 ? -9.944 0.289 -8.474 1.00 89.69 163 ASP A N 1
ATOM 1321 C CA . ASP A 1 163 ? -9.354 -0.405 -9.611 1.00 89.69 163 ASP A CA 1
ATOM 1322 C C . ASP A 1 163 ? -8.162 0.419 -10.120 1.00 89.69 163 ASP A C 1
ATOM 1324 O O . ASP A 1 163 ? -8.295 1.629 -10.348 1.00 89.69 163 ASP A O 1
ATOM 1328 N N . ILE A 1 164 ? -7.003 -0.227 -10.244 1.00 87.75 164 ILE A N 1
ATOM 1329 C CA . ILE A 1 164 ? -5.742 0.406 -10.632 1.00 87.75 164 ILE A CA 1
ATOM 1330 C C . ILE A 1 164 ? -5.804 1.021 -12.033 1.00 87.75 164 ILE A C 1
ATOM 1332 O O . ILE A 1 164 ? -5.153 2.026 -12.306 1.00 87.75 164 ILE A O 1
ATOM 1336 N N . GLU A 1 165 ? -6.666 0.486 -12.896 1.00 83.94 165 GLU A N 1
ATOM 1337 C CA . GLU A 1 165 ? -6.872 0.982 -14.256 1.00 83.94 165 GLU A CA 1
ATOM 1338 C C . GLU A 1 165 ? -7.848 2.167 -14.312 1.00 83.94 165 GLU A C 1
ATOM 1340 O O . GLU A 1 165 ? -8.045 2.777 -15.363 1.00 83.94 165 GLU A O 1
ATOM 1345 N N . LYS A 1 166 ? -8.477 2.505 -13.179 1.00 84.38 166 LYS A N 1
ATOM 1346 C CA . LYS A 1 166 ? -9.456 3.596 -13.043 1.00 84.38 166 LYS A CA 1
ATOM 1347 C C . LYS A 1 166 ? -8.986 4.718 -12.122 1.00 84.38 166 LYS A C 1
ATOM 1349 O O . LYS A 1 166 ? -9.797 5.555 -11.717 1.00 84.38 166 LYS A O 1
ATOM 1354 N N . ILE A 1 167 ? -7.704 4.729 -11.768 1.00 80.62 167 ILE A N 1
ATOM 1355 C CA . ILE A 1 167 ? -7.106 5.796 -10.966 1.00 80.62 167 ILE A CA 1
ATOM 1356 C C . ILE A 1 167 ? -7.338 7.146 -11.668 1.00 80.62 167 ILE A C 1
ATOM 1358 O O . ILE A 1 167 ? -7.247 7.255 -12.893 1.00 80.62 167 ILE A O 1
ATOM 1362 N N . ASN A 1 168 ? -7.714 8.166 -10.893 1.00 72.25 168 ASN A N 1
ATOM 1363 C CA . ASN A 1 168 ? -8.037 9.484 -11.435 1.00 72.25 168 ASN A CA 1
ATOM 1364 C C . ASN A 1 168 ? -6.786 10.180 -12.016 1.00 72.25 168 ASN A C 1
ATOM 1366 O O . ASN A 1 168 ? -5.655 9.739 -11.846 1.00 72.25 168 ASN A O 1
ATOM 1370 N N . SER A 1 169 ? -6.975 11.295 -12.721 1.00 74.31 169 SER A N 1
ATOM 1371 C CA . SER A 1 169 ? -5.845 12.063 -13.264 1.00 74.31 169 SER A CA 1
ATOM 1372 C C . SER A 1 169 ? -4.990 12.747 -12.196 1.00 74.31 169 SER A C 1
ATOM 1374 O O . SER A 1 169 ? -3.836 13.069 -12.469 1.00 74.31 169 SER A O 1
ATOM 1376 N N . ASP A 1 170 ? -5.566 12.995 -11.020 1.00 82.31 170 ASP A N 1
ATOM 1377 C CA . ASP A 1 170 ? -5.001 13.880 -10.000 1.00 82.31 170 ASP A CA 1
ATOM 1378 C C . ASP A 1 170 ? -4.188 13.134 -8.939 1.00 82.31 170 ASP A C 1
ATOM 1380 O O . ASP A 1 170 ? -3.422 13.755 -8.216 1.00 82.31 170 ASP A O 1
ATOM 1384 N N . LEU A 1 171 ? -4.334 11.819 -8.836 1.00 85.31 171 LEU A N 1
ATOM 1385 C CA . LEU A 1 171 ? -3.534 10.939 -7.998 1.00 85.31 171 LEU A CA 1
ATOM 1386 C C . LEU A 1 171 ? -2.990 9.849 -8.905 1.00 85.31 171 LEU A C 1
ATOM 1388 O O . LEU A 1 171 ? -3.753 9.212 -9.611 1.00 85.31 171 LEU A O 1
ATOM 1392 N N . PHE A 1 172 ? -1.689 9.612 -8.898 1.00 85.56 172 PHE A N 1
ATOM 1393 C CA . PHE A 1 172 ? -1.085 8.612 -9.764 1.00 85.56 172 PHE A CA 1
ATOM 1394 C C . PHE A 1 172 ? 0.032 7.854 -9.040 1.00 85.56 172 PHE A C 1
ATOM 1396 O O . PHE A 1 172 ? 0.819 8.474 -8.345 1.00 85.56 172 PHE A O 1
ATOM 1403 N N . TYR A 1 173 ? 0.123 6.531 -9.203 1.00 89.81 173 TYR A N 1
ATOM 1404 C CA . TYR A 1 173 ? 1.081 5.675 -8.492 1.00 89.81 173 TYR A CA 1
ATOM 1405 C C . TYR A 1 173 ? 2.193 5.163 -9.408 1.00 89.81 173 TYR A C 1
ATOM 1407 O O . TYR A 1 173 ? 1.917 4.508 -10.409 1.00 89.81 173 TYR A O 1
ATOM 1415 N N . ILE A 1 174 ? 3.448 5.372 -9.014 1.00 90.56 174 ILE A N 1
ATOM 1416 C CA . ILE A 1 174 ? 4.647 4.910 -9.722 1.00 90.56 174 ILE A CA 1
ATOM 1417 C C . ILE A 1 174 ? 5.202 3.683 -8.982 1.00 90.56 174 ILE A C 1
ATOM 1419 O O . ILE A 1 174 ? 5.815 3.843 -7.923 1.00 90.56 174 ILE A O 1
ATOM 1423 N N . PRO A 1 175 ? 4.991 2.453 -9.485 1.00 91.88 175 PRO A N 1
ATOM 1424 C CA . PRO A 1 175 ? 5.419 1.249 -8.782 1.00 91.88 175 PRO A CA 1
ATOM 1425 C C . PRO A 1 175 ? 6.937 1.031 -8.899 1.00 91.88 175 PRO A C 1
ATOM 1427 O O . PRO A 1 175 ? 7.508 1.138 -9.983 1.00 91.88 175 PRO A O 1
ATOM 1430 N N . PHE A 1 176 ? 7.581 0.668 -7.785 1.00 90.38 176 PHE A N 1
ATOM 1431 C CA . PHE A 1 176 ? 8.965 0.174 -7.736 1.00 90.38 176 PHE A CA 1
ATOM 1432 C C . PHE A 1 176 ? 9.088 -1.301 -7.335 1.00 90.38 176 PHE A C 1
ATOM 1434 O O . PHE A 1 176 ? 10.193 -1.832 -7.438 1.00 90.38 176 PHE A O 1
ATOM 1441 N N . VAL A 1 177 ? 7.982 -1.975 -6.980 1.00 90.06 177 VAL A N 1
ATOM 1442 C CA . VAL A 1 177 ? 7.845 -3.449 -6.867 1.00 90.06 177 VAL A CA 1
ATOM 1443 C C . VAL A 1 177 ? 9.077 -4.119 -6.231 1.00 90.06 177 VAL A C 1
ATOM 1445 O O . VAL A 1 177 ? 9.589 -5.127 -6.715 1.00 90.06 177 VAL A O 1
ATOM 1448 N N . LEU A 1 178 ? 9.608 -3.528 -5.156 1.00 89.25 178 LEU A N 1
ATOM 1449 C CA . LEU A 1 178 ? 10.864 -3.987 -4.543 1.00 89.25 178 LEU A CA 1
ATOM 1450 C C . LEU A 1 178 ? 10.663 -5.218 -3.647 1.00 89.25 178 LEU A C 1
ATOM 1452 O O . LEU A 1 178 ? 11.629 -5.897 -3.305 1.00 89.25 178 LEU A O 1
ATOM 1456 N N . GLY A 1 179 ? 9.410 -5.494 -3.282 1.00 86.25 179 GLY A N 1
ATOM 1457 C CA . GLY A 1 179 ? 9.016 -6.618 -2.445 1.00 86.25 179 GLY A CA 1
ATOM 1458 C C . GLY A 1 179 ? 9.326 -6.439 -0.957 1.00 86.25 179 GLY A C 1
ATOM 1459 O O . GLY A 1 179 ? 9.955 -5.481 -0.504 1.00 86.25 179 GLY A O 1
ATOM 1460 N N . GLU A 1 180 ? 8.864 -7.410 -0.179 1.00 88.12 180 GLU A N 1
ATOM 1461 C CA . GLU A 1 180 ? 9.057 -7.517 1.268 1.00 88.12 180 GLU A CA 1
ATOM 1462 C C . GLU A 1 180 ? 10.537 -7.683 1.632 1.00 88.12 180 GLU A C 1
ATOM 1464 O O . GLU A 1 180 ? 10.997 -7.105 2.613 1.00 88.12 180 GLU A O 1
ATOM 1469 N N . GLU A 1 181 ? 11.309 -8.422 0.826 1.00 88.06 181 GLU A N 1
ATOM 1470 C CA . GLU A 1 181 ? 12.736 -8.640 1.090 1.00 88.06 181 GLU A CA 1
ATOM 1471 C C . GLU A 1 181 ? 13.509 -7.317 1.129 1.00 88.06 181 GLU A C 1
ATOM 1473 O O . GLU A 1 181 ? 14.364 -7.118 1.995 1.00 88.06 181 GLU A O 1
ATOM 1478 N N . TYR A 1 182 ? 13.184 -6.391 0.224 1.00 89.31 182 TYR A N 1
ATOM 1479 C CA . TYR A 1 182 ? 13.755 -5.051 0.240 1.00 89.31 182 TYR A CA 1
ATOM 1480 C C . TYR A 1 182 ? 13.417 -4.320 1.541 1.00 89.31 182 TYR A C 1
ATOM 1482 O O . TYR A 1 182 ? 14.320 -3.823 2.209 1.00 89.31 182 TYR A O 1
ATOM 1490 N N . LEU A 1 183 ? 12.138 -4.309 1.936 1.00 88.62 183 LEU A N 1
ATOM 1491 C CA . LEU A 1 183 ? 11.674 -3.650 3.161 1.00 88.62 183 LEU A CA 1
ATOM 1492 C C . LEU A 1 183 ? 12.345 -4.218 4.421 1.00 88.62 183 LEU A C 1
ATOM 1494 O O . LEU A 1 183 ? 12.696 -3.460 5.325 1.00 88.62 183 LEU A O 1
ATOM 1498 N N . ILE A 1 184 ? 12.580 -5.532 4.467 1.00 86.75 184 ILE A N 1
AT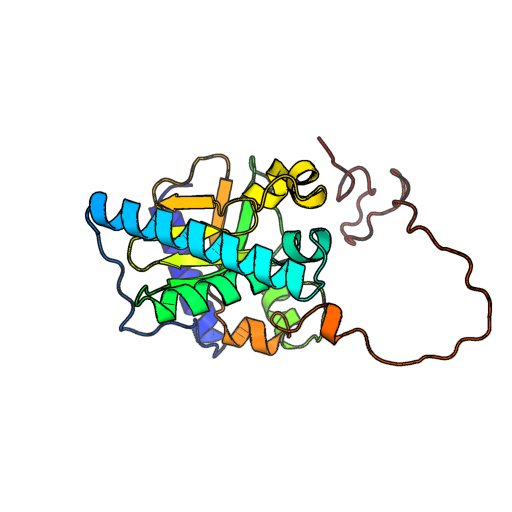OM 1499 C CA . ILE A 1 184 ? 13.346 -6.185 5.538 1.00 86.75 184 ILE A CA 1
ATOM 1500 C C . ILE A 1 184 ? 14.797 -5.692 5.534 1.00 86.75 184 ILE A C 1
ATOM 1502 O O . ILE A 1 184 ? 15.306 -5.283 6.577 1.00 86.75 184 ILE A O 1
ATOM 1506 N N . LYS A 1 185 ? 15.461 -5.696 4.370 1.00 86.69 185 LYS A N 1
ATOM 1507 C CA . LYS A 1 185 ? 16.871 -5.288 4.232 1.00 86.69 185 LYS A CA 1
ATOM 1508 C C . LYS A 1 185 ? 17.123 -3.853 4.687 1.00 86.69 185 LYS A C 1
ATOM 1510 O O . LYS A 1 185 ? 18.172 -3.587 5.265 1.00 86.69 185 LYS A O 1
ATOM 1515 N N . ILE A 1 186 ? 16.165 -2.955 4.468 1.00 84.81 186 ILE A N 1
ATOM 1516 C CA . ILE A 1 186 ? 16.270 -1.546 4.872 1.00 84.81 186 ILE A CA 1
ATOM 1517 C C . ILE A 1 186 ? 15.659 -1.261 6.252 1.00 84.81 186 ILE A C 1
ATOM 1519 O O . ILE A 1 186 ? 15.513 -0.104 6.633 1.00 84.81 186 ILE A O 1
ATOM 1523 N N . ASN A 1 187 ? 15.293 -2.302 7.011 1.00 82.94 187 ASN A N 1
ATOM 1524 C CA . ASN A 1 187 ? 14.723 -2.195 8.356 1.00 82.94 187 ASN A CA 1
ATOM 1525 C C . ASN A 1 187 ? 13.385 -1.420 8.427 1.00 82.94 187 ASN A C 1
ATOM 1527 O O . ASN A 1 187 ? 13.025 -0.881 9.470 1.00 82.94 187 ASN A O 1
ATOM 1531 N N . ALA A 1 188 ? 12.620 -1.391 7.334 1.00 83.06 188 ALA A N 1
ATOM 1532 C CA . ALA A 1 188 ? 11.374 -0.630 7.214 1.00 83.06 188 ALA A CA 1
ATOM 1533 C C . ALA A 1 188 ? 10.152 -1.286 7.878 1.00 83.06 188 ALA A C 1
ATOM 1535 O O . ALA A 1 188 ? 9.106 -0.658 8.017 1.00 83.06 188 ALA A O 1
ATOM 1536 N N . LEU A 1 189 ? 10.265 -2.561 8.260 1.00 81.00 189 LEU A N 1
ATOM 1537 C CA . LEU A 1 189 ? 9.214 -3.295 8.973 1.00 81.00 189 LEU A CA 1
ATOM 1538 C C . LEU A 1 189 ? 9.411 -3.288 10.495 1.00 81.00 189 LEU A C 1
ATOM 1540 O O . LEU A 1 189 ? 8.580 -3.841 11.217 1.00 81.00 189 LEU A O 1
ATOM 1544 N N . HIS A 1 190 ? 10.491 -2.697 11.003 1.00 67.56 190 HIS A N 1
ATOM 1545 C CA . HIS A 1 190 ? 10.703 -2.553 12.440 1.00 67.56 190 HIS A CA 1
ATOM 1546 C C . HIS A 1 190 ? 10.055 -1.264 12.940 1.00 67.56 190 HIS A C 1
ATOM 1548 O O . HIS A 1 190 ? 10.076 -0.240 12.260 1.00 67.56 190 HIS A O 1
ATOM 1554 N N . SER A 1 191 ? 9.420 -1.325 14.111 1.00 53.12 191 SER A N 1
ATOM 1555 C CA . SER A 1 191 ? 8.667 -0.189 14.631 1.00 53.12 191 SER A CA 1
ATOM 1556 C C . SER A 1 191 ? 9.601 0.976 14.962 1.00 53.12 191 SER A C 1
ATOM 1558 O O . SER A 1 191 ? 10.685 0.777 15.509 1.00 53.12 191 SER A O 1
ATOM 1560 N N . ILE A 1 192 ? 9.134 2.211 14.764 1.00 51.12 192 ILE A N 1
ATOM 1561 C CA . ILE A 1 192 ? 9.763 3.404 15.356 1.00 51.12 192 ILE A CA 1
ATOM 1562 C C . ILE A 1 192 ? 9.829 3.265 16.897 1.00 51.12 192 ILE A C 1
ATOM 1564 O O . ILE A 1 192 ? 10.732 3.807 17.528 1.00 51.12 192 ILE A O 1
ATOM 1568 N N . SER A 1 193 ? 8.936 2.472 17.511 1.00 43.12 193 SER A N 1
ATOM 1569 C CA . SER A 1 193 ? 9.014 2.102 18.934 1.00 43.12 193 SER A CA 1
ATOM 1570 C C . SER A 1 193 ? 10.126 1.102 19.269 1.00 43.12 193 SER A C 1
ATOM 1572 O O . SER A 1 193 ? 10.563 1.076 20.412 1.00 43.12 193 SER A O 1
ATOM 1574 N N . ASP A 1 194 ? 10.589 0.290 18.313 1.00 41.69 194 ASP A N 1
ATOM 1575 C CA . ASP A 1 194 ? 11.638 -0.722 18.535 1.00 41.69 194 ASP A CA 1
ATOM 1576 C C . ASP A 1 194 ? 13.048 -0.104 18.489 1.00 41.69 194 ASP A C 1
ATOM 1578 O O . ASP A 1 194 ? 14.003 -0.686 18.995 1.00 41.69 194 ASP A O 1
ATOM 1582 N N . VAL A 1 195 ? 13.180 1.096 17.911 1.00 41.59 195 VAL A N 1
ATOM 1583 C CA . VAL A 1 195 ? 14.432 1.875 17.846 1.00 41.59 195 VAL A CA 1
ATOM 1584 C C . VAL A 1 195 ? 14.620 2.765 19.088 1.00 41.59 195 VAL A C 1
ATOM 1586 O O . VAL A 1 195 ? 15.670 3.375 19.276 1.00 41.59 195 VAL A O 1
ATOM 1589 N N . LEU A 1 196 ? 13.631 2.818 19.985 1.00 37.38 196 LEU A N 1
ATOM 1590 C CA . LEU A 1 196 ? 13.701 3.574 21.235 1.00 37.38 196 LEU A CA 1
ATOM 1591 C C . LEU A 1 196 ? 13.964 2.666 22.443 1.00 37.38 196 LEU A C 1
ATOM 1593 O O . LEU A 1 196 ? 13.057 2.479 23.240 1.00 37.38 196 LEU A O 1
ATOM 1597 N N . LEU A 1 197 ? 15.186 2.156 22.637 1.00 34.84 197 LEU A N 1
ATOM 1598 C CA . LEU A 1 197 ? 15.687 1.679 23.948 1.00 34.84 197 LEU A CA 1
ATOM 1599 C C . LEU A 1 197 ? 17.236 1.737 23.974 1.00 34.84 197 LEU A C 1
ATOM 1601 O O . LEU A 1 197 ? 17.822 1.541 22.908 1.00 34.84 197 LEU A O 1
ATOM 1605 N N . PRO A 1 198 ? 17.954 1.868 25.120 1.00 33.81 198 PRO A N 1
ATOM 1606 C CA . PRO A 1 198 ? 17.577 2.221 26.500 1.00 33.81 198 PRO A CA 1
ATOM 1607 C C . PRO A 1 198 ? 18.422 3.387 27.099 1.00 33.81 198 PRO A C 1
ATOM 1609 O O . PRO A 1 198 ? 19.427 3.803 26.531 1.00 33.81 198 PRO A O 1
ATOM 1612 N N . ASP A 1 199 ? 18.009 3.899 28.264 1.00 34.22 199 ASP A N 1
ATOM 1613 C CA . ASP A 1 199 ? 18.795 4.623 29.286 1.00 34.22 199 ASP A CA 1
ATOM 1614 C C . ASP A 1 199 ? 20.160 5.221 28.877 1.00 34.22 199 ASP A C 1
ATOM 1616 O O . ASP A 1 199 ? 21.222 4.663 29.162 1.00 34.22 199 ASP A O 1
ATOM 1620 N N . VAL A 1 200 ? 20.151 6.434 28.318 1.00 30.80 200 VAL A N 1
ATOM 1621 C CA . VAL A 1 200 ? 21.291 7.348 28.474 1.00 30.80 200 VAL A CA 1
ATOM 1622 C C . VAL A 1 200 ? 20.935 8.318 29.593 1.00 30.80 200 VAL A C 1
ATOM 1624 O O . VAL A 1 200 ? 20.186 9.274 29.401 1.00 30.80 200 VAL A O 1
ATOM 1627 N N . ASP A 1 201 ? 21.464 8.037 30.781 1.00 32.22 201 ASP A N 1
ATOM 1628 C CA . ASP A 1 201 ? 21.435 8.925 31.941 1.00 32.22 201 ASP A CA 1
ATOM 1629 C C . ASP A 1 201 ? 22.274 10.179 31.625 1.00 32.22 201 ASP A C 1
ATOM 1631 O O . ASP A 1 201 ? 23.478 10.234 31.879 1.00 32.22 201 ASP A O 1
ATOM 1635 N N . VAL A 1 202 ? 21.657 11.187 30.998 1.00 34.22 202 VAL A N 1
ATOM 1636 C CA . VAL A 1 202 ? 22.243 12.526 30.856 1.00 34.22 202 VAL A CA 1
ATOM 1637 C C . VAL A 1 202 ? 21.632 13.421 31.925 1.00 34.22 202 VAL A C 1
ATOM 1639 O O . VAL A 1 202 ? 20.665 14.149 31.705 1.00 34.22 202 VAL A O 1
ATOM 1642 N N . LYS A 1 203 ? 22.234 13.393 33.115 1.00 29.81 203 LYS A N 1
ATOM 1643 C CA . LYS A 1 203 ? 22.161 14.532 34.032 1.00 29.81 203 LYS A CA 1
ATOM 1644 C C . LYS A 1 203 ? 22.775 15.748 33.338 1.00 29.81 203 LYS A C 1
ATOM 1646 O O . LYS A 1 203 ? 23.994 15.881 33.286 1.00 29.81 203 LYS A O 1
ATOM 1651 N N . GLY A 1 204 ? 21.920 16.628 32.833 1.00 29.55 204 GLY A N 1
ATOM 1652 C CA . GLY A 1 204 ? 22.304 17.933 32.307 1.00 29.55 204 GLY A CA 1
ATOM 1653 C C . GLY A 1 204 ? 21.248 18.487 31.361 1.00 29.55 204 GLY A C 1
ATOM 1654 O O . GLY A 1 204 ? 21.275 18.192 30.176 1.00 29.55 204 GLY A O 1
ATOM 1655 N N . ASP A 1 205 ? 20.339 19.287 31.916 1.00 28.34 205 ASP A N 1
ATOM 1656 C CA . ASP A 1 205 ? 19.477 20.245 31.219 1.00 28.34 205 ASP A CA 1
ATOM 1657 C C . ASP A 1 205 ? 18.512 19.692 30.156 1.00 28.34 205 ASP A C 1
ATOM 1659 O O . ASP A 1 205 ? 18.636 19.918 28.953 1.00 28.34 205 ASP A O 1
ATOM 1663 N N . LEU A 1 206 ? 17.427 19.084 30.650 1.00 31.20 206 LEU A N 1
ATOM 1664 C CA . LEU A 1 206 ? 16.142 19.008 29.950 1.00 31.20 206 LEU A CA 1
ATOM 1665 C C . LEU A 1 206 ? 15.534 20.417 29.821 1.00 31.20 206 LEU A C 1
ATOM 1667 O O . LEU A 1 206 ? 14.563 20.768 30.492 1.00 31.20 206 LEU A O 1
ATOM 1671 N N . HIS A 1 207 ? 16.097 21.229 28.930 1.00 29.75 207 HIS A N 1
ATOM 1672 C CA . HIS A 1 207 ? 15.320 22.266 28.275 1.00 29.75 207 HIS A CA 1
ATOM 1673 C C . HIS A 1 207 ? 14.491 21.607 27.175 1.00 29.75 207 HIS A C 1
ATOM 1675 O O . HIS A 1 207 ? 15.015 21.025 26.227 1.00 29.75 207 HIS A O 1
ATOM 1681 N N . ALA A 1 208 ? 13.174 21.700 27.332 1.00 35.97 208 ALA A N 1
ATOM 1682 C CA . ALA A 1 208 ? 12.196 21.425 26.300 1.00 35.97 208 ALA A CA 1
ATOM 1683 C C . ALA A 1 208 ? 12.578 22.146 24.996 1.00 35.97 208 ALA A C 1
ATOM 1685 O O . ALA A 1 208 ? 12.350 23.346 24.859 1.00 35.97 208 ALA A O 1
ATOM 1686 N N . ASN A 1 209 ? 13.129 21.417 24.029 1.00 29.53 209 ASN A N 1
ATOM 1687 C CA . ASN A 1 209 ? 13.180 21.878 22.652 1.00 29.53 209 ASN A CA 1
ATOM 1688 C C . ASN A 1 209 ? 11.935 21.348 21.955 1.00 29.53 209 ASN A C 1
ATOM 1690 O O . ASN A 1 209 ? 11.922 20.266 21.372 1.00 29.53 209 ASN A O 1
ATOM 1694 N N . ALA A 1 210 ? 10.877 22.155 22.028 1.00 34.91 210 ALA A N 1
ATOM 1695 C CA . ALA A 1 210 ? 9.962 22.265 20.909 1.00 34.91 210 ALA A CA 1
ATOM 1696 C C . ALA A 1 210 ? 10.820 22.340 19.639 1.00 34.91 210 ALA A C 1
ATOM 1698 O O . ALA A 1 210 ? 11.654 23.240 19.520 1.00 34.91 210 ALA A O 1
ATOM 1699 N N . LEU A 1 211 ? 10.668 21.374 18.732 1.00 41.34 211 LEU A N 1
ATOM 1700 C CA . LEU A 1 211 ? 11.149 21.523 17.366 1.00 41.34 211 LEU A CA 1
ATOM 1701 C C . LEU A 1 211 ? 10.384 22.716 16.797 1.00 41.34 211 LEU A C 1
ATOM 1703 O O . LEU A 1 211 ? 9.250 22.591 16.342 1.00 41.34 211 LEU A O 1
ATOM 1707 N N . SER A 1 212 ? 10.967 23.901 16.941 1.00 46.22 212 SER A N 1
ATOM 1708 C CA . SER A 1 212 ? 10.522 25.088 16.246 1.00 46.22 212 SER A CA 1
ATOM 1709 C C . SER A 1 212 ? 10.590 24.759 14.765 1.00 46.22 212 SER A C 1
ATOM 1711 O O . SER A 1 212 ? 11.628 24.320 14.263 1.00 46.22 212 SER A O 1
ATOM 1713 N N . GLU A 1 213 ? 9.463 24.911 14.073 1.00 53.84 213 GLU A N 1
ATOM 1714 C CA . GLU A 1 213 ? 9.449 24.794 12.623 1.00 53.84 213 GLU A CA 1
ATOM 1715 C C . GLU A 1 213 ? 10.594 25.641 12.045 1.00 53.84 213 GLU A C 1
ATOM 1717 O O . GLU A 1 213 ? 10.803 26.778 12.501 1.00 53.84 213 GLU A O 1
ATOM 1722 N N . PRO A 1 214 ? 11.354 25.118 11.065 1.00 59.06 214 PRO A N 1
ATOM 1723 C CA . PRO A 1 214 ? 12.382 25.896 10.402 1.00 59.06 214 PRO A CA 1
ATOM 1724 C C . PRO A 1 214 ? 11.779 27.216 9.926 1.00 59.06 214 PRO A C 1
ATOM 1726 O O . PRO A 1 214 ? 10.710 27.253 9.310 1.00 59.06 214 PRO A O 1
ATOM 1729 N N . SER A 1 215 ? 12.450 28.326 10.230 1.00 64.62 215 SER A N 1
ATOM 1730 C CA . SER A 1 215 ? 11.996 29.638 9.780 1.00 64.62 215 SER A CA 1
ATOM 1731 C C . SER A 1 215 ? 11.765 29.606 8.270 1.00 64.62 215 SER A C 1
ATOM 1733 O O . SER A 1 215 ? 12.580 29.096 7.507 1.00 64.62 215 SER A O 1
ATOM 1735 N N . ARG A 1 216 ? 10.668 30.207 7.804 1.00 69.94 216 ARG A N 1
ATOM 1736 C CA . ARG A 1 216 ? 10.272 30.234 6.382 1.00 69.94 216 ARG A CA 1
ATOM 1737 C C . ARG A 1 216 ? 11.401 30.635 5.421 1.00 69.94 216 ARG A C 1
ATOM 1739 O O . ARG A 1 216 ? 11.329 30.318 4.238 1.00 69.94 216 ARG A O 1
ATOM 1746 N N . ASN A 1 217 ? 12.418 31.352 5.900 1.00 68.75 217 ASN A N 1
ATOM 1747 C CA . ASN A 1 217 ? 13.545 31.824 5.101 1.00 68.75 217 ASN A CA 1
ATOM 1748 C C . ASN A 1 217 ? 14.857 31.034 5.277 1.00 68.75 217 ASN A C 1
ATOM 1750 O O . ASN A 1 217 ? 15.810 31.367 4.570 1.00 68.75 217 ASN A O 1
ATOM 1754 N N . THR A 1 218 ? 14.939 30.035 6.165 1.00 76.38 218 THR A N 1
ATOM 1755 C CA . THR A 1 218 ? 16.121 29.158 6.274 1.00 76.38 218 THR A CA 1
ATOM 1756 C C . THR A 1 218 ? 16.150 28.149 5.136 1.00 76.38 218 THR A C 1
ATOM 1758 O O . THR A 1 218 ? 15.110 27.864 4.543 1.00 76.38 218 THR A O 1
ATOM 1761 N N . LEU A 1 219 ? 17.335 27.624 4.816 1.00 68.62 219 LEU A N 1
ATOM 1762 C CA . LEU A 1 219 ? 17.455 26.499 3.890 1.00 68.62 219 LEU A CA 1
ATOM 1763 C C . LEU A 1 219 ? 16.619 25.328 4.401 1.00 68.62 219 LEU A C 1
ATOM 1765 O O . LEU A 1 219 ? 16.498 25.112 5.610 1.00 68.62 219 LEU A O 1
ATOM 1769 N N . CYS A 1 220 ? 15.978 24.640 3.471 1.00 69.31 220 CYS A N 1
ATOM 1770 C CA . CYS A 1 220 ? 15.106 23.544 3.806 1.00 69.31 220 CYS A CA 1
ATOM 1771 C C . CYS A 1 220 ? 15.942 22.352 4.301 1.00 69.31 220 CYS A C 1
ATOM 1773 O O . CYS A 1 220 ? 16.923 22.011 3.640 1.00 69.31 220 CYS A O 1
ATOM 1775 N N . PRO A 1 221 ? 15.541 21.673 5.393 1.00 72.88 221 PRO A N 1
ATOM 1776 C CA . PRO A 1 221 ? 16.237 20.481 5.893 1.00 72.88 221 PRO A CA 1
ATOM 1777 C C . PRO A 1 221 ? 16.217 19.293 4.917 1.00 72.88 221 PRO A C 1
ATOM 1779 O O . PRO A 1 221 ? 16.875 18.293 5.167 1.00 72.88 221 PRO A O 1
ATOM 1782 N N . CYS A 1 222 ? 15.449 19.399 3.823 1.00 68.88 222 CYS A N 1
ATOM 1783 C CA . CYS A 1 222 ? 15.390 18.437 2.720 1.00 68.88 222 CYS A CA 1
ATOM 1784 C C . CYS A 1 222 ? 16.663 18.440 1.843 1.00 68.88 222 CYS A C 1
ATOM 1786 O O . CYS A 1 222 ? 16.713 17.708 0.859 1.00 68.88 222 CYS A O 1
ATOM 1788 N N . ASP A 1 223 ? 17.642 19.305 2.145 1.00 65.06 223 ASP A N 1
ATOM 1789 C CA . ASP A 1 223 ? 18.869 19.533 1.368 1.00 65.06 223 ASP A CA 1
ATOM 1790 C C . ASP A 1 223 ? 18.632 19.859 -0.120 1.00 65.06 223 ASP A C 1
ATOM 1792 O O . ASP A 1 223 ? 19.544 19.769 -0.941 1.00 65.06 223 ASP A O 1
ATOM 1796 N N . SER A 1 224 ? 17.432 20.333 -0.488 1.00 74.12 224 SER A N 1
ATOM 1797 C CA . SER A 1 224 ? 17.133 20.746 -1.870 1.00 74.12 224 SER A CA 1
ATOM 1798 C C . SER A 1 224 ? 17.914 21.985 -2.315 1.00 74.12 224 SER A C 1
ATOM 1800 O O . SER A 1 224 ? 17.942 22.310 -3.497 1.00 74.12 224 SER A O 1
ATOM 1802 N N . GLY A 1 225 ? 18.521 22.709 -1.369 1.00 69.50 225 GLY A N 1
ATOM 1803 C CA . GLY A 1 225 ? 19.131 24.017 -1.603 1.00 69.50 225 GLY A CA 1
ATOM 1804 C C . GLY A 1 225 ? 18.131 25.181 -1.609 1.00 69.50 225 GLY A C 1
ATOM 1805 O O . GLY A 1 225 ? 18.550 26.338 -1.654 1.00 69.50 225 GLY A O 1
ATOM 1806 N N . ASP A 1 226 ? 16.826 24.910 -1.495 1.00 73.62 226 ASP A N 1
ATOM 1807 C CA . ASP A 1 226 ? 15.782 25.937 -1.453 1.00 73.62 226 ASP A CA 1
ATOM 1808 C C . ASP A 1 226 ? 15.468 26.407 -0.034 1.00 73.62 226 ASP A C 1
ATOM 1810 O O . ASP A 1 226 ? 15.795 25.761 0.960 1.00 73.62 226 ASP A O 1
ATOM 1814 N N . LYS A 1 227 ? 14.770 27.543 0.084 1.00 70.81 227 LYS A N 1
ATOM 1815 C CA . LYS A 1 227 ? 14.242 28.006 1.377 1.00 70.81 227 LYS A CA 1
ATOM 1816 C C . LYS A 1 227 ? 13.064 27.139 1.817 1.00 70.81 227 LYS A C 1
ATOM 1818 O O . LYS A 1 227 ? 12.247 26.751 0.986 1.00 70.81 227 LYS A O 1
ATOM 1823 N N . TYR A 1 228 ? 12.914 26.929 3.126 1.00 75.19 228 TYR A N 1
ATOM 1824 C CA . TYR A 1 228 ? 11.878 26.085 3.729 1.00 75.19 228 TYR A CA 1
ATOM 1825 C C . TYR A 1 228 ? 10.478 26.387 3.182 1.00 75.19 228 TYR A C 1
ATOM 1827 O O . TYR A 1 228 ? 9.792 25.469 2.754 1.00 75.19 228 TYR A O 1
ATOM 1835 N N . LYS A 1 229 ? 10.089 27.665 3.049 1.00 71.19 229 LYS A N 1
ATOM 1836 C CA . LYS A 1 229 ? 8.782 28.058 2.475 1.00 71.19 229 LYS A CA 1
ATOM 1837 C C . LYS A 1 229 ? 8.519 27.613 1.027 1.00 71.19 229 LYS A C 1
ATOM 1839 O O . LYS A 1 229 ? 7.396 27.774 0.564 1.00 71.19 229 LYS A O 1
ATOM 1844 N N . TYR A 1 230 ? 9.543 27.170 0.300 1.00 73.94 230 TYR A N 1
ATOM 1845 C CA . TYR A 1 230 ? 9.460 26.765 -1.103 1.00 73.94 230 TYR A CA 1
ATOM 1846 C C . TYR A 1 230 ? 9.698 25.259 -1.327 1.00 73.94 230 TYR A C 1
ATOM 1848 O O . TYR A 1 230 ? 9.259 24.777 -2.364 1.00 73.94 230 TYR A O 1
ATOM 1856 N N . CYS A 1 231 ? 10.328 24.537 -0.382 1.00 78.56 231 CYS A N 1
ATOM 1857 C CA . CYS A 1 231 ? 10.413 23.060 -0.359 1.00 78.56 231 CYS A CA 1
ATOM 1858 C C . CYS A 1 231 ? 9.309 22.512 0.572 1.00 78.56 231 CYS A C 1
ATOM 1860 O O . CYS A 1 231 ? 8.140 22.487 0.200 1.00 78.56 231 CYS A O 1
ATOM 1862 N N . CYS A 1 232 ? 9.641 22.149 1.812 1.00 74.31 232 CYS A N 1
ATOM 1863 C CA . CYS A 1 232 ? 8.726 21.439 2.716 1.00 74.31 232 CYS A CA 1
ATOM 1864 C C . CYS A 1 232 ? 7.676 22.317 3.421 1.00 74.31 232 CYS A C 1
ATOM 1866 O O . CYS A 1 232 ? 6.760 21.795 4.042 1.00 74.31 232 CYS A O 1
ATOM 1868 N N . GLY A 1 233 ? 7.806 23.643 3.364 1.00 68.88 233 GLY A N 1
ATOM 1869 C CA . GLY A 1 233 ? 6.905 24.597 4.017 1.00 68.88 233 GLY A CA 1
ATOM 1870 C C . GLY A 1 233 ? 5.712 25.037 3.162 1.00 68.88 233 GLY A C 1
ATOM 1871 O O . GLY A 1 233 ? 5.019 25.983 3.545 1.00 68.88 233 GLY A O 1
ATOM 1872 N N . LYS A 1 234 ? 5.486 24.420 1.995 1.00 52.41 234 LYS A N 1
ATOM 1873 C CA . LYS A 1 234 ? 4.274 24.643 1.200 1.00 52.41 234 LYS A CA 1
ATOM 1874 C C . LYS A 1 234 ? 3.115 23.845 1.801 1.00 52.41 234 LYS A C 1
ATOM 1876 O O . LYS A 1 234 ? 2.925 22.678 1.493 1.00 52.41 234 LYS A O 1
ATOM 1881 N N . LEU A 1 235 ? 2.328 24.506 2.644 1.00 45.44 235 LEU A N 1
ATOM 1882 C CA . LEU A 1 235 ? 0.927 24.152 2.865 1.00 45.44 235 LEU A CA 1
ATOM 1883 C C . LEU A 1 235 ? 0.073 25.140 2.067 1.00 45.44 235 LEU A C 1
ATOM 1885 O O . LEU A 1 235 ? -0.349 26.169 2.595 1.00 45.44 235 LEU A O 1
ATOM 1889 N N . THR A 1 236 ? -0.109 24.843 0.784 1.00 39.28 236 THR A N 1
ATOM 1890 C CA . THR A 1 236 ? -1.197 25.356 -0.062 1.00 39.28 236 THR A CA 1
ATOM 1891 C C . THR A 1 236 ? -1.526 24.306 -1.094 1.00 39.28 236 THR A C 1
ATOM 1893 O O . THR A 1 236 ? -0.562 23.930 -1.799 1.00 39.28 236 THR A O 1
#